Protein AF-E6TGM2-F1 (afdb_monomer_lite)

Sequence (283 aa):
MLLRRVGQQPRKVAVEPHPDGPEYFYGIDILQAAIDQTPDQRPTRRLRQEARELLPAEWAEQLEKAWSPEQPHIDIPPGLFWDETPQPTTQRLTEPVRSRTSGGCLLCTWSRGGKAYCRECLKEAEEGLFSDRGFDEPWKEAVLWSLRTLAEVEFGGPPAVNQLKKPPADGNNADLLMLCRILTCRRGWTEMGAERNAYAWTDWLADAGLLTDGFRASRGVTVMAKDGHICRSLLEREIDDFFHEHGIAHEPEPDYPYDSEHNVGGYRADWKLADGRVCCTIR

Organism: Mycolicibacterium gilvum (strain DSM 45189 / LMG 24558 / Spyr1) (NCBI:txid278137)

pLDDT: mean 74.56, std 21.94, range [31.69, 98.12]

Foldseek 3Di:
DPQVVVVDDDPDDDDDDDPDDDPDPPDDPVVVVVVVVPFPPQDQKAWDPVLCVLDDVLLSVVLNCLSCPDGPPPPPPPDPDDDDPDDDDPDDDDDDDDDDDDFAANTIPDTDGRDNHDPVLLVLQQAASDEAQQADDSLLVVQLVLQVCCCPPPFVAGADSNVSNDQDDDDPCSSVNSSSSNSHHQHYQHDDVRPGGGDHSVRSCVVSVRQVVFPPDVDFGWDAAPVGDTDRHNVLNVVVNVCVVVVWDKDAFAFDDDDPVPHPPTGTAGIATPVRDGHHDDD

Structure (mmCIF, N/CA/C/O backbone):
data_AF-E6TGM2-F1
#
_entry.id   AF-E6TGM2-F1
#
loop_
_atom_site.group_PDB
_atom_site.id
_atom_site.type_symbol
_atom_site.label_atom_id
_atom_site.label_alt_id
_atom_site.label_comp_id
_atom_site.label_asym_id
_atom_site.label_entity_id
_atom_site.label_seq_id
_atom_site.pdbx_PDB_ins_code
_atom_site.Cartn_x
_atom_site.Cartn_y
_atom_site.Cartn_z
_atom_site.occupancy
_atom_site.B_iso_or_equiv
_atom_site.auth_seq_id
_atom_site.auth_comp_id
_atom_site.auth_asym_id
_atom_site.auth_atom_id
_atom_site.pdbx_PDB_model_num
ATOM 1 N N . MET A 1 1 ? 19.207 33.166 19.081 1.00 45.53 1 MET A N 1
ATOM 2 C CA . MET A 1 1 ? 20.558 32.604 18.819 1.00 45.53 1 MET A CA 1
ATOM 3 C C . MET A 1 1 ? 21.259 33.142 17.557 1.00 45.53 1 MET A C 1
ATOM 5 O O . MET A 1 1 ? 22.456 32.919 17.436 1.00 45.53 1 MET A O 1
ATOM 9 N N . LEU A 1 2 ? 20.596 33.882 16.653 1.00 43.28 2 LEU A N 1
ATOM 10 C CA . LEU A 1 2 ? 21.202 34.363 15.394 1.00 43.28 2 LEU A CA 1
ATOM 11 C C . LEU A 1 2 ? 22.252 35.487 15.550 1.00 43.28 2 LEU A C 1
ATOM 13 O O . LEU A 1 2 ? 23.297 35.432 14.910 1.00 43.28 2 LEU A O 1
ATOM 17 N N . LEU A 1 3 ? 22.044 36.460 16.445 1.00 44.22 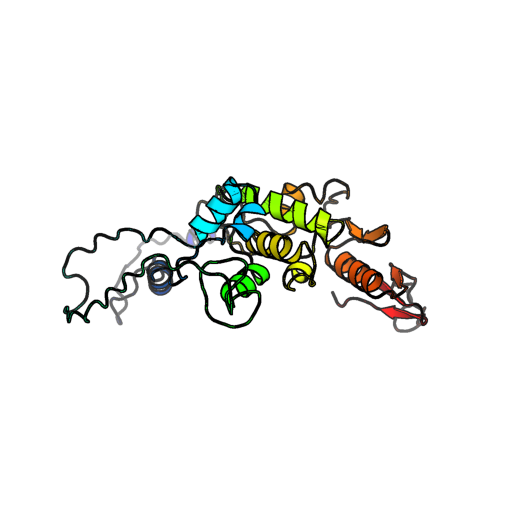3 LEU A N 1
ATOM 18 C CA . LEU A 1 3 ? 22.907 37.655 16.549 1.00 44.22 3 LEU A CA 1
ATOM 19 C C . LEU A 1 3 ? 24.327 37.385 17.091 1.00 44.22 3 LEU A C 1
ATOM 21 O O . LEU A 1 3 ? 25.252 38.137 16.798 1.00 44.22 3 LEU A O 1
ATOM 25 N N . ARG A 1 4 ? 24.540 36.280 17.824 1.00 46.69 4 ARG A N 1
ATOM 26 C CA . ARG A 1 4 ? 25.872 35.917 18.349 1.00 46.69 4 ARG A CA 1
ATOM 27 C C . ARG A 1 4 ? 26.825 35.364 17.282 1.00 46.69 4 ARG A C 1
ATOM 29 O O . ARG A 1 4 ? 28.030 35.407 17.499 1.00 46.69 4 ARG A O 1
ATOM 36 N N . ARG A 1 5 ? 26.325 34.875 16.138 1.00 46.50 5 ARG A N 1
ATOM 37 C CA . ARG A 1 5 ? 27.171 34.327 15.056 1.00 46.50 5 ARG A CA 1
ATOM 38 C C . ARG A 1 5 ? 27.883 35.400 14.220 1.00 46.50 5 ARG A C 1
ATOM 40 O O . ARG A 1 5 ? 28.807 35.064 13.496 1.00 46.50 5 ARG A O 1
ATOM 47 N N . VAL A 1 6 ? 27.504 36.673 14.356 1.00 45.53 6 VAL A N 1
ATOM 48 C CA . VAL A 1 6 ? 28.085 37.821 13.625 1.00 45.53 6 VAL A CA 1
ATOM 49 C C . VAL A 1 6 ? 28.866 38.786 14.533 1.00 45.53 6 VAL A C 1
ATOM 51 O O . VAL A 1 6 ? 29.092 39.938 14.182 1.00 45.53 6 VAL A O 1
ATOM 54 N N . GLY A 1 7 ? 29.296 38.333 15.717 1.00 42.19 7 GLY A N 1
ATOM 55 C CA . GLY A 1 7 ? 30.189 39.105 16.599 1.00 42.19 7 GLY A CA 1
ATOM 56 C C . GLY A 1 7 ? 29.555 40.332 17.270 1.00 42.19 7 GLY A C 1
ATOM 57 O O . GLY A 1 7 ? 30.251 41.104 17.922 1.00 42.19 7 GLY A O 1
ATOM 58 N N . GLN A 1 8 ? 28.239 40.509 17.151 1.00 44.44 8 GLN A N 1
ATOM 59 C CA . GLN A 1 8 ? 27.502 41.618 17.751 1.00 44.44 8 GLN A CA 1
ATOM 60 C C . GLN A 1 8 ? 26.924 41.187 19.108 1.00 44.44 8 GLN A C 1
ATOM 62 O O . GLN A 1 8 ? 26.164 40.220 19.198 1.00 44.44 8 GLN A O 1
ATOM 67 N N . GLN A 1 9 ? 27.270 41.910 20.179 1.00 44.81 9 GLN A N 1
ATOM 68 C CA . GLN A 1 9 ? 26.619 41.765 21.484 1.00 44.81 9 GLN A CA 1
ATOM 69 C C . GLN A 1 9 ? 25.664 42.944 21.726 1.00 44.81 9 GLN A C 1
ATOM 71 O O . GLN A 1 9 ? 26.136 44.069 21.915 1.00 44.81 9 GLN A O 1
ATOM 76 N N . PRO A 1 10 ? 24.335 42.730 21.738 1.00 52.16 10 PRO A N 1
ATOM 77 C CA . PRO A 1 10 ? 23.392 43.800 22.041 1.00 52.16 10 PRO A CA 1
ATOM 78 C C . PRO A 1 10 ? 23.553 44.232 23.504 1.00 52.16 10 PRO A C 1
ATOM 80 O O . PRO A 1 10 ? 23.403 43.427 24.419 1.00 52.16 10 PRO A O 1
ATOM 83 N N . ARG A 1 11 ? 23.882 45.512 23.727 1.00 52.69 11 ARG A N 1
ATOM 84 C CA . ARG A 1 11 ? 24.104 46.079 25.072 1.00 52.69 11 ARG A CA 1
ATOM 85 C C . ARG A 1 11 ? 22.812 46.442 25.815 1.00 52.69 11 ARG A C 1
ATOM 87 O O . ARG A 1 11 ? 22.840 46.542 27.035 1.00 52.69 11 ARG A O 1
ATOM 94 N N . LYS A 1 12 ? 21.699 46.632 25.103 1.00 44.72 12 LYS A N 1
ATOM 95 C CA . LYS A 1 12 ? 20.350 46.855 25.647 1.00 44.72 12 LYS A CA 1
ATOM 96 C C . LYS A 1 12 ? 19.323 46.342 24.641 1.00 44.72 12 LYS A C 1
ATOM 98 O O . LYS A 1 12 ? 19.444 46.629 23.455 1.00 44.72 12 LYS A O 1
ATOM 103 N N . VAL A 1 13 ? 18.327 45.606 25.124 1.00 51.16 13 VAL A N 1
ATOM 104 C CA . VAL A 1 13 ? 17.120 45.261 24.366 1.00 51.16 13 VAL A CA 1
ATOM 105 C C . VAL A 1 13 ? 16.011 46.136 24.933 1.00 51.16 13 VAL A C 1
ATOM 107 O O . VAL A 1 13 ? 15.630 45.962 26.088 1.00 51.16 13 VAL A O 1
ATOM 110 N N . ALA A 1 14 ? 15.562 47.123 24.163 1.00 40.25 14 ALA A N 1
ATOM 111 C CA . ALA A 1 14 ? 14.346 47.853 24.484 1.00 40.25 14 ALA A CA 1
ATOM 112 C C . ALA A 1 14 ? 13.178 47.042 23.922 1.00 40.25 14 ALA A C 1
ATOM 114 O O . ALA A 1 14 ? 13.093 46.837 22.713 1.00 40.25 14 ALA A O 1
ATOM 115 N N . VAL A 1 15 ? 12.333 46.521 24.809 1.00 47.75 15 VAL A N 1
ATOM 116 C CA . VAL A 1 15 ? 11.053 45.928 24.427 1.00 47.75 15 VAL A CA 1
ATOM 117 C C . VAL A 1 15 ? 10.032 47.046 24.557 1.00 47.75 15 VAL A C 1
ATOM 119 O O . VAL A 1 15 ? 9.519 47.290 25.645 1.00 47.75 15 VAL A O 1
ATOM 122 N N . GLU A 1 16 ? 9.807 47.777 23.472 1.00 42.25 16 GLU A N 1
ATOM 123 C CA . GLU A 1 16 ? 8.637 48.644 23.372 1.00 42.25 16 GLU A CA 1
ATOM 124 C C . GLU A 1 16 ? 7.535 47.890 22.618 1.00 42.25 16 GLU A C 1
ATOM 126 O O . GLU A 1 16 ? 7.833 47.202 21.635 1.00 42.25 16 GLU A O 1
ATOM 131 N N . PRO A 1 17 ? 6.275 47.961 23.079 1.00 45.16 17 PRO A N 1
ATOM 132 C CA . PRO A 1 17 ? 5.153 47.406 22.338 1.00 45.16 17 PRO A CA 1
ATOM 133 C C . PRO A 1 17 ? 4.999 48.138 20.998 1.00 45.16 17 PRO A C 1
ATOM 135 O O . PRO A 1 17 ? 5.114 49.361 20.923 1.00 45.16 17 PRO A O 1
ATOM 138 N N . HIS A 1 18 ? 4.752 47.370 19.935 1.00 40.56 18 HIS A N 1
ATOM 139 C CA . HIS A 1 18 ? 4.470 47.901 18.604 1.00 40.56 18 HIS A CA 1
ATOM 140 C C . HIS A 1 18 ? 3.221 48.807 18.666 1.00 40.56 18 HIS A C 1
ATOM 142 O O . HIS A 1 18 ? 2.245 48.423 19.312 1.00 40.56 18 HIS A O 1
ATOM 148 N N . PRO A 1 19 ? 3.224 49.992 18.028 1.00 48.78 19 PRO A N 1
ATOM 149 C CA . PRO A 1 19 ? 2.161 50.992 18.187 1.00 48.78 19 PRO A CA 1
ATOM 150 C C . PRO A 1 19 ? 0.785 50.562 17.650 1.00 48.78 19 PRO A C 1
ATOM 152 O O . PRO A 1 19 ? -0.213 51.168 18.027 1.00 48.78 19 PRO A O 1
ATOM 155 N N . ASP A 1 20 ? 0.716 49.488 16.860 1.00 44.41 20 ASP A N 1
ATOM 156 C CA . ASP A 1 20 ? -0.534 48.915 16.354 1.00 44.41 20 ASP A CA 1
ATOM 157 C C . ASP A 1 20 ? -0.715 47.451 16.810 1.00 44.41 20 ASP A C 1
ATOM 159 O O . ASP A 1 20 ? -0.088 46.548 16.253 1.00 44.41 20 ASP A O 1
ATOM 163 N N . GLY A 1 21 ? -1.602 47.228 17.793 1.00 39.47 21 GLY A N 1
ATOM 164 C CA . GLY A 1 21 ? -2.321 45.959 18.026 1.00 39.47 21 GLY A CA 1
ATOM 165 C C . GLY A 1 21 ? -1.792 45.012 19.132 1.00 39.47 21 GLY A C 1
ATOM 166 O O . GLY A 1 21 ? -0.645 44.578 19.061 1.00 39.47 21 GLY A O 1
ATOM 167 N N . PRO A 1 22 ? -2.623 44.601 20.121 1.00 40.22 22 PRO A N 1
ATOM 168 C CA . PRO A 1 22 ? -2.228 43.712 21.226 1.00 40.22 22 PRO A CA 1
ATOM 169 C C . PRO A 1 22 ? -2.258 42.196 20.916 1.00 40.22 22 PRO A C 1
ATOM 171 O O . PRO A 1 22 ? -2.178 41.396 21.843 1.00 40.22 22 PRO A O 1
ATOM 174 N N . GLU A 1 23 ? -2.348 41.759 19.655 1.00 42.81 23 GLU A N 1
ATOM 175 C CA . GLU A 1 23 ? -2.650 40.348 19.323 1.00 42.81 23 GLU A CA 1
ATOM 176 C C . GLU A 1 23 ? -1.528 39.559 18.630 1.00 42.81 23 GLU A C 1
ATOM 178 O O . GLU A 1 23 ? -1.785 38.669 17.827 1.00 42.81 23 GLU A O 1
ATOM 183 N N . TYR A 1 24 ? -0.264 39.810 18.971 1.00 36.91 24 TYR A N 1
ATOM 184 C CA . TYR A 1 24 ? 0.819 38.904 18.569 1.00 36.91 24 TYR A CA 1
ATOM 185 C C . TYR A 1 24 ? 1.418 38.199 19.785 1.00 36.91 24 TYR A C 1
ATOM 187 O O . TYR A 1 24 ? 2.485 38.554 20.288 1.00 36.91 24 TYR A O 1
ATOM 195 N N . PHE A 1 25 ? 0.724 37.155 20.246 1.00 35.47 25 PHE A N 1
ATOM 196 C CA . PHE A 1 25 ? 1.339 36.117 21.067 1.00 35.47 25 PHE A CA 1
ATOM 197 C C . PHE A 1 25 ? 2.283 35.296 20.182 1.00 35.47 25 PHE A C 1
ATOM 199 O O . PHE A 1 25 ? 1.871 34.434 19.411 1.00 35.47 25 PHE A O 1
ATOM 206 N N . TYR A 1 26 ? 3.581 35.575 20.282 1.00 36.41 26 TYR A N 1
ATOM 207 C CA . TYR A 1 26 ? 4.612 34.715 19.713 1.00 36.41 26 TYR A CA 1
ATOM 208 C C . TYR A 1 26 ? 4.568 33.344 20.403 1.00 36.41 26 TYR A C 1
ATOM 210 O O . TYR A 1 26 ? 4.869 33.252 21.592 1.00 36.41 26 TYR A O 1
ATOM 218 N N . GLY A 1 27 ? 4.249 32.283 19.658 1.00 41.88 27 GLY A N 1
ATOM 219 C CA . GLY A 1 27 ? 4.524 30.904 20.084 1.00 41.88 27 GLY A CA 1
ATOM 220 C C . GLY A 1 27 ? 3.395 29.888 19.938 1.00 41.88 27 GLY A C 1
ATOM 221 O O . GLY A 1 27 ? 3.657 28.707 20.128 1.00 41.88 27 GLY A O 1
ATOM 222 N N . ILE A 1 28 ? 2.181 30.298 19.574 1.00 39.44 28 ILE A N 1
ATOM 223 C CA . ILE A 1 28 ? 1.093 29.382 19.214 1.00 39.44 28 ILE A CA 1
ATOM 224 C C . ILE A 1 28 ? 0.419 29.986 17.987 1.00 39.44 28 ILE A C 1
ATOM 226 O O . ILE A 1 28 ? -0.125 31.084 18.066 1.00 39.44 28 ILE A O 1
ATOM 230 N N . ASP A 1 29 ? 0.504 29.309 16.842 1.00 45.78 29 ASP A N 1
ATOM 231 C CA . ASP A 1 29 ? -0.288 29.692 15.678 1.00 45.78 29 ASP A CA 1
ATOM 232 C C . ASP A 1 29 ? -1.755 29.454 16.042 1.00 45.78 29 ASP A C 1
ATOM 234 O O . ASP A 1 29 ? -2.188 28.314 16.192 1.00 45.78 29 ASP A O 1
ATOM 238 N N . ILE A 1 30 ? -2.498 30.532 16.287 1.00 43.88 30 ILE A N 1
ATOM 239 C CA . ILE A 1 30 ? -3.881 30.478 16.776 1.00 43.88 30 ILE A CA 1
ATOM 240 C C . ILE A 1 30 ? -4.768 29.749 15.757 1.00 43.88 30 ILE A C 1
ATOM 242 O O . ILE A 1 30 ? -5.738 29.109 16.148 1.00 43.88 30 ILE A O 1
ATOM 246 N N . LEU A 1 31 ? -4.402 29.766 14.467 1.00 42.72 31 LEU A N 1
ATOM 247 C CA . LEU A 1 31 ? -5.078 28.978 13.439 1.00 42.72 31 LEU A CA 1
ATOM 248 C C . LEU A 1 31 ? -4.764 27.490 13.581 1.00 42.72 31 LEU A C 1
ATOM 250 O O . LEU A 1 31 ? -5.684 26.687 13.495 1.00 42.72 31 LEU A O 1
ATOM 254 N N . GLN A 1 32 ? -3.514 27.116 13.857 1.00 44.16 32 GLN A N 1
ATOM 255 C CA . GLN A 1 32 ? -3.154 25.718 14.110 1.00 44.16 32 GLN A CA 1
ATOM 256 C C . GLN A 1 32 ? -3.789 25.209 15.407 1.00 44.16 32 GLN A C 1
ATOM 258 O O . GLN A 1 32 ? -4.384 24.143 15.412 1.00 44.16 32 GLN A O 1
ATOM 263 N N . ALA A 1 33 ? -3.761 26.005 16.477 1.00 40.34 33 ALA A N 1
ATOM 264 C CA . ALA A 1 33 ? -4.421 25.666 17.730 1.00 40.34 33 ALA A CA 1
ATOM 265 C C . ALA A 1 33 ? -5.938 25.547 17.541 1.00 40.34 33 ALA A C 1
ATOM 267 O O . ALA A 1 33 ? -6.536 24.642 18.100 1.00 40.34 33 ALA A O 1
ATOM 268 N N . ALA A 1 34 ? -6.560 26.411 16.732 1.00 40.44 34 ALA A N 1
ATOM 269 C CA . ALA A 1 34 ? -7.976 26.307 16.389 1.00 40.44 34 ALA A CA 1
ATOM 270 C C . ALA A 1 34 ? -8.281 25.085 15.503 1.00 40.44 34 ALA A C 1
ATOM 272 O O . ALA A 1 34 ? -9.327 24.469 15.683 1.00 40.44 34 ALA A O 1
ATOM 273 N N . ILE A 1 35 ? -7.381 24.702 14.589 1.00 46.69 35 ILE A N 1
ATOM 274 C CA . ILE A 1 35 ? -7.473 23.469 13.786 1.00 46.69 35 ILE A CA 1
ATOM 275 C C . ILE A 1 35 ? -7.366 22.234 14.690 1.00 46.69 35 ILE A C 1
ATOM 277 O O . ILE A 1 35 ? -8.208 21.345 14.605 1.00 46.69 35 ILE A O 1
ATOM 281 N N . ASP A 1 36 ? -6.401 22.215 15.608 1.00 44.41 36 ASP A N 1
ATOM 282 C CA . ASP A 1 36 ? -6.191 21.136 16.579 1.00 44.41 36 ASP A CA 1
ATOM 283 C C . ASP A 1 36 ? -7.318 21.082 17.635 1.00 44.41 36 ASP A C 1
ATOM 285 O O . ASP A 1 36 ? -7.616 20.025 18.186 1.00 44.41 36 ASP A O 1
ATOM 289 N N . GLN A 1 37 ? -7.971 22.221 17.904 1.00 43.94 37 GLN A N 1
ATOM 290 C CA . GLN A 1 37 ? -9.161 22.357 18.758 1.00 43.94 37 GLN A CA 1
ATOM 291 C C . GLN A 1 37 ? -10.476 22.152 17.997 1.00 43.94 37 GLN A C 1
ATOM 293 O O . GLN A 1 37 ? -11.541 22.146 18.620 1.00 43.94 37 GLN A O 1
ATOM 298 N N . THR A 1 38 ? -10.448 21.990 16.670 1.00 41.25 38 THR A N 1
ATOM 299 C CA . THR A 1 38 ? -11.662 21.636 15.938 1.00 41.25 38 THR A CA 1
ATOM 300 C C . THR A 1 38 ? -11.954 20.175 16.283 1.00 41.25 38 THR A C 1
ATOM 302 O O . THR A 1 38 ? -11.090 19.333 16.039 1.00 41.25 38 THR A O 1
ATOM 305 N N . PRO A 1 39 ? -13.126 19.836 16.860 1.00 47.19 39 PRO A N 1
ATOM 306 C CA . PRO A 1 39 ? -13.465 18.445 17.141 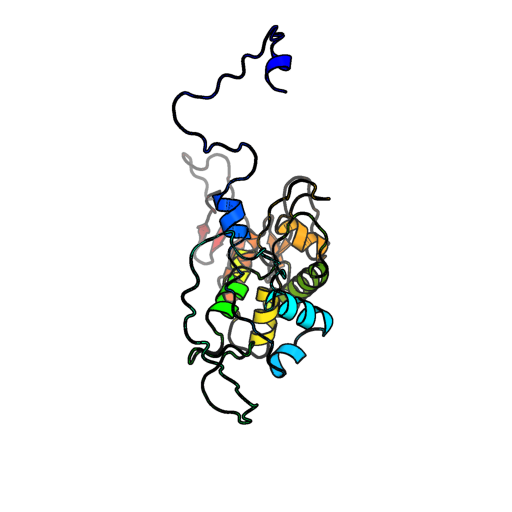1.00 47.19 39 PRO A CA 1
ATOM 307 C C . PRO A 1 39 ? -13.250 17.629 15.873 1.00 47.19 39 PRO A C 1
ATOM 309 O O . PRO A 1 39 ? -13.697 18.077 14.813 1.00 47.19 39 PRO A O 1
ATOM 312 N N . ASP A 1 40 ? -12.572 16.480 15.959 1.00 53.66 40 ASP A N 1
ATOM 313 C CA . ASP A 1 40 ? -12.404 15.616 14.792 1.00 53.66 40 ASP A CA 1
ATOM 314 C C . ASP A 1 40 ? -13.803 15.262 14.273 1.00 53.66 40 ASP A C 1
ATOM 316 O O . ASP A 1 40 ? -14.541 14.478 14.872 1.00 53.66 40 ASP A O 1
ATOM 320 N N . GLN A 1 41 ? -14.216 15.931 13.193 1.00 52.91 41 GLN A N 1
ATOM 321 C CA . GLN A 1 41 ? -15.555 15.795 12.628 1.00 52.91 41 GLN A CA 1
ATOM 322 C C . GLN A 1 41 ? -15.699 14.474 11.869 1.00 52.91 41 GLN A C 1
ATOM 324 O O . GLN A 1 41 ? -16.757 14.232 11.282 1.00 52.91 41 GLN A O 1
ATOM 329 N N . ARG A 1 42 ? -14.654 13.627 11.851 1.00 62.09 42 ARG A N 1
ATOM 330 C CA . ARG A 1 42 ? -14.724 12.266 11.324 1.00 62.09 42 ARG A CA 1
ATOM 331 C C . ARG A 1 42 ? -15.863 11.521 12.010 1.00 62.09 42 ARG A C 1
ATOM 333 O O . ARG A 1 42 ? -15.883 11.373 13.230 1.00 62.09 42 ARG A O 1
ATOM 340 N N . PRO A 1 43 ? -16.833 11.027 11.238 1.00 65.88 43 PRO A N 1
ATOM 341 C CA . PRO A 1 43 ? -17.936 10.297 11.827 1.00 65.88 43 PRO A CA 1
ATOM 342 C C . PRO A 1 43 ? -17.464 8.987 12.419 1.00 65.88 43 PRO A C 1
ATOM 344 O O . PRO A 1 43 ? -16.767 8.207 11.763 1.00 65.88 43 PRO A O 1
ATOM 347 N N . THR A 1 44 ? -17.925 8.748 13.642 1.00 80.31 44 THR A N 1
ATOM 348 C CA . THR A 1 44 ? -17.721 7.501 14.362 1.00 80.31 44 THR A CA 1
ATOM 349 C C . THR A 1 44 ? -18.184 6.336 13.498 1.00 80.31 44 THR A C 1
ATOM 351 O O . THR A 1 44 ? -19.345 6.252 13.081 1.00 80.31 44 THR A O 1
ATOM 354 N N . ARG A 1 45 ? -17.254 5.427 13.221 1.00 86.56 45 ARG A N 1
ATOM 355 C CA . ARG A 1 45 ? -17.463 4.240 12.395 1.00 86.56 45 ARG A CA 1
ATOM 356 C C . ARG A 1 45 ? -16.965 3.008 13.121 1.00 86.56 45 ARG A C 1
ATOM 358 O O . ARG A 1 45 ? -15.992 3.063 13.863 1.00 86.56 45 ARG A O 1
ATOM 365 N N . ARG A 1 46 ? -17.607 1.879 12.836 1.00 90.88 46 ARG A N 1
ATOM 366 C CA . ARG A 1 46 ? -17.117 0.546 13.201 1.00 90.88 46 ARG A CA 1
ATOM 367 C C . ARG A 1 46 ? -17.020 -0.325 11.967 1.00 90.88 46 ARG A C 1
ATOM 369 O O . ARG A 1 46 ? -17.742 -0.080 10.992 1.00 90.88 46 ARG A O 1
ATOM 376 N N . LEU A 1 47 ? -16.146 -1.321 12.009 1.00 92.62 47 LEU A N 1
ATOM 377 C CA . LEU A 1 47 ? -16.097 -2.342 10.976 1.00 92.62 47 LEU A CA 1
ATOM 378 C C . LEU A 1 47 ? -17.383 -3.169 11.025 1.00 92.62 47 LEU A C 1
ATOM 380 O O . LEU A 1 47 ? -17.968 -3.406 12.085 1.00 92.62 47 LEU A O 1
ATOM 384 N N . ARG A 1 48 ? -17.847 -3.607 9.857 1.00 92.06 48 ARG A N 1
ATOM 385 C CA . ARG A 1 48 ? -18.841 -4.678 9.789 1.00 92.06 48 ARG A CA 1
ATOM 386 C C . ARG A 1 48 ? -18.196 -5.987 10.212 1.00 92.06 48 ARG A C 1
ATOM 388 O O . ARG A 1 48 ? -16.991 -6.152 10.062 1.00 92.06 48 ARG A O 1
ATOM 395 N N . GLN A 1 49 ? -19.010 -6.918 10.698 1.00 91.94 49 GLN A N 1
ATOM 396 C CA . GLN A 1 49 ? -18.528 -8.218 11.156 1.00 91.94 49 GLN A CA 1
ATOM 397 C C . GLN A 1 49 ? -17.739 -8.938 10.055 1.00 91.94 49 GLN A C 1
ATOM 399 O O . GLN A 1 49 ? -16.622 -9.376 10.301 1.00 91.94 49 GLN A O 1
ATOM 404 N N . GLU A 1 50 ? -18.273 -8.960 8.831 1.00 92.06 50 GLU A N 1
ATOM 405 C CA . GLU A 1 50 ? -17.624 -9.603 7.687 1.00 92.06 50 GLU A CA 1
ATOM 406 C C . GLU A 1 50 ? -16.262 -8.966 7.353 1.00 92.06 50 GLU A C 1
ATOM 408 O O . GLU A 1 50 ? -15.301 -9.672 7.073 1.00 92.06 50 GLU A O 1
ATOM 413 N N . ALA A 1 51 ? -16.147 -7.637 7.442 1.00 93.31 51 ALA A N 1
ATOM 414 C CA . ALA A 1 51 ? -14.890 -6.922 7.210 1.00 93.31 51 ALA A CA 1
ATOM 415 C C . ALA A 1 51 ? -13.896 -7.090 8.371 1.00 93.31 51 ALA A C 1
ATOM 417 O O . ALA A 1 51 ? -12.688 -7.151 8.156 1.00 93.31 51 ALA A O 1
ATOM 418 N N . ARG A 1 52 ? -14.396 -7.181 9.608 1.00 95.44 52 ARG A N 1
ATOM 419 C CA . ARG A 1 52 ? -13.583 -7.397 10.809 1.00 95.44 52 ARG A CA 1
ATOM 420 C C . ARG A 1 52 ? -12.890 -8.758 10.781 1.00 95.44 52 ARG A C 1
ATOM 422 O O . ARG A 1 52 ? -11.743 -8.848 11.195 1.00 95.44 52 ARG A O 1
ATOM 429 N N . GLU A 1 53 ? -13.563 -9.786 10.271 1.00 95.69 53 GLU A N 1
ATOM 430 C CA . GLU A 1 53 ? -13.029 -11.152 10.151 1.00 95.69 53 GLU A CA 1
ATOM 431 C C . GLU A 1 53 ? -11.863 -11.272 9.155 1.00 95.69 53 GLU A C 1
ATOM 433 O O . GLU A 1 53 ? -11.109 -12.241 9.216 1.00 95.69 53 GLU A O 1
ATOM 438 N N . LEU A 1 54 ? -11.676 -10.283 8.272 1.00 95.69 54 LEU A N 1
ATOM 439 C CA . LEU A 1 54 ? -10.551 -10.228 7.331 1.00 95.69 54 LEU A CA 1
ATOM 440 C C . LEU A 1 54 ? -9.250 -9.731 7.976 1.00 95.69 54 LEU A C 1
ATOM 442 O O . LEU A 1 54 ? -8.185 -9.861 7.374 1.00 95.69 54 LEU A O 1
ATOM 446 N N . LEU A 1 55 ? -9.324 -9.136 9.169 1.00 95.44 55 LEU A N 1
ATOM 447 C CA . LEU A 1 55 ? -8.179 -8.565 9.867 1.00 95.44 55 LEU A CA 1
ATOM 448 C C . LEU A 1 55 ? -7.838 -9.379 11.120 1.00 95.44 55 LEU A C 1
ATOM 450 O O . LEU A 1 55 ? -8.738 -9.842 11.826 1.00 95.44 55 LEU A O 1
ATOM 454 N N . PRO A 1 56 ? -6.547 -9.471 11.484 1.00 96.38 56 PRO A N 1
ATOM 455 C CA . PRO A 1 56 ? -6.158 -9.745 12.860 1.00 96.38 56 PRO A CA 1
ATOM 456 C C . PRO A 1 56 ? -6.903 -8.814 13.827 1.00 96.38 56 PRO A C 1
ATOM 458 O O . PRO A 1 56 ? -7.052 -7.616 13.563 1.00 96.38 56 PRO A O 1
ATOM 461 N N . ALA A 1 57 ? -7.375 -9.365 14.950 1.00 93.88 57 ALA A N 1
ATOM 462 C CA . ALA A 1 57 ? -8.244 -8.649 15.888 1.00 93.88 57 ALA A CA 1
ATOM 463 C C . ALA A 1 57 ? -7.622 -7.331 16.384 1.00 93.88 57 ALA A C 1
ATOM 465 O O . ALA A 1 57 ? -8.300 -6.308 16.434 1.00 93.88 57 ALA A O 1
ATOM 466 N N . GLU A 1 58 ? -6.318 -7.348 16.653 1.00 94.69 58 GLU A N 1
ATOM 467 C CA . GLU A 1 58 ? -5.520 -6.183 17.042 1.00 94.69 58 GLU A CA 1
ATOM 468 C C . GLU A 1 58 ? -5.556 -5.051 16.001 1.00 94.69 58 GLU A C 1
ATOM 470 O O . GLU A 1 58 ? -5.734 -3.888 16.359 1.00 94.69 58 GLU A O 1
ATOM 475 N N . TRP A 1 59 ? -5.482 -5.358 14.702 1.00 95.00 59 TRP A N 1
ATOM 476 C CA . TRP A 1 59 ? -5.514 -4.340 13.642 1.00 95.00 59 TRP A CA 1
ATOM 477 C C . TRP A 1 59 ? -6.910 -3.775 13.435 1.00 95.00 59 TRP A C 1
ATOM 479 O O . TRP A 1 59 ? -7.055 -2.573 13.207 1.00 95.00 59 TRP A O 1
ATOM 489 N N . ALA A 1 60 ? -7.939 -4.613 13.575 1.00 94.06 60 ALA A N 1
ATOM 490 C CA . ALA A 1 60 ? -9.318 -4.144 13.583 1.00 94.06 60 ALA A CA 1
ATOM 491 C C . ALA A 1 60 ? -9.575 -3.164 14.740 1.00 94.06 60 ALA A C 1
ATOM 493 O O . ALA A 1 60 ? -10.234 -2.144 14.544 1.00 94.06 60 ALA A O 1
ATOM 494 N N . GLU A 1 61 ? -9.025 -3.435 15.926 1.00 92.31 61 GLU A N 1
ATOM 495 C CA . GLU A 1 61 ? -9.125 -2.541 17.085 1.00 92.31 61 GLU A CA 1
ATOM 496 C C . GLU A 1 61 ? -8.393 -1.213 16.866 1.00 92.31 61 GLU A C 1
ATOM 498 O O . GLU A 1 61 ? -8.968 -0.157 17.136 1.00 92.31 61 GLU A O 1
ATOM 503 N N . GLN A 1 62 ? -7.170 -1.231 16.321 1.00 91.88 62 GLN A N 1
ATOM 504 C CA . GLN A 1 62 ? -6.442 0.006 16.000 1.00 91.88 62 GLN A CA 1
ATOM 505 C C . GLN A 1 62 ? -7.187 0.859 14.965 1.00 91.88 62 GLN A C 1
ATOM 507 O O . GLN A 1 62 ? -7.288 2.078 15.116 1.00 91.88 62 GLN A O 1
ATOM 512 N N . LEU A 1 63 ? -7.749 0.222 13.935 1.00 93.31 63 LEU A N 1
ATOM 513 C CA . LEU A 1 63 ? -8.534 0.895 12.904 1.00 93.31 63 LEU A CA 1
ATOM 514 C C . LEU A 1 63 ? -9.793 1.542 13.496 1.00 93.31 63 LEU A C 1
ATOM 516 O O . LEU A 1 63 ? -10.056 2.720 13.259 1.00 93.31 63 LEU A O 1
ATOM 520 N N . GLU A 1 64 ? -10.560 0.808 14.303 1.00 91.94 64 GLU A N 1
ATOM 521 C CA . GLU A 1 64 ? -11.777 1.344 14.922 1.00 91.94 64 GLU A CA 1
ATOM 522 C C . GLU A 1 64 ? -11.489 2.450 15.939 1.00 91.94 64 GLU A C 1
ATOM 524 O O . GLU A 1 64 ? -12.259 3.411 16.016 1.00 91.94 64 GLU A O 1
ATOM 529 N N . LYS A 1 65 ? -10.370 2.358 16.668 1.00 89.75 65 LYS A N 1
ATOM 530 C CA . LYS A 1 65 ? -9.889 3.427 17.549 1.00 89.75 65 LYS A CA 1
ATOM 531 C C . LYS A 1 65 ? -9.576 4.697 16.756 1.00 89.75 65 LYS A C 1
ATOM 533 O O . LYS A 1 65 ? -9.966 5.782 17.171 1.00 89.75 65 LYS A O 1
ATOM 538 N N . ALA A 1 66 ? -8.943 4.569 15.590 1.00 88.56 66 ALA A N 1
ATOM 539 C CA . ALA A 1 66 ? -8.669 5.703 14.706 1.00 88.56 66 ALA A CA 1
ATOM 540 C C . ALA A 1 66 ? -9.934 6.289 14.044 1.00 88.56 66 ALA A C 1
ATOM 542 O O . ALA A 1 66 ? -9.973 7.476 13.730 1.00 88.56 66 ALA A O 1
ATOM 543 N N . TRP A 1 67 ? -10.983 5.486 13.846 1.00 88.12 67 TRP A N 1
ATOM 544 C CA . TRP A 1 67 ? -12.298 5.947 13.375 1.00 88.12 67 TRP A CA 1
ATOM 545 C C . TRP A 1 67 ? -13.197 6.530 14.465 1.00 88.12 67 TRP A C 1
ATOM 547 O O . TRP A 1 67 ? -14.197 7.178 14.155 1.00 88.12 67 TRP A O 1
ATOM 557 N N . SER A 1 68 ? -12.880 6.262 15.726 1.00 81.25 68 SER A N 1
ATOM 558 C CA . SER A 1 68 ? -13.634 6.717 16.889 1.00 81.25 68 SER A CA 1
ATOM 559 C C . SER A 1 68 ? -12.680 7.378 17.882 1.00 81.25 68 SER A C 1
ATOM 561 O O . SER A 1 68 ? -12.540 6.868 18.996 1.00 81.25 68 SER A O 1
ATOM 563 N N . PRO A 1 69 ? -11.991 8.471 17.493 1.00 64.75 69 PRO A N 1
ATOM 564 C CA . PRO A 1 69 ? -11.123 9.165 18.427 1.00 64.75 69 PRO A CA 1
ATOM 565 C C . PRO A 1 69 ? -11.972 9.601 19.621 1.00 64.75 69 PRO A C 1
ATOM 567 O O . PRO A 1 69 ? -13.019 10.236 19.455 1.00 64.75 69 PRO A O 1
ATOM 570 N N . GLU A 1 70 ? -11.559 9.205 20.824 1.00 56.75 70 GLU A N 1
ATOM 571 C CA . GLU A 1 70 ? -12.147 9.742 22.045 1.00 56.75 70 GLU A CA 1
ATOM 572 C C . GLU A 1 70 ? -12.004 11.261 21.973 1.00 56.75 70 GLU A C 1
ATOM 574 O O . GLU A 1 70 ? -10.897 11.782 21.820 1.00 56.75 70 GLU A O 1
ATOM 579 N N . GLN A 1 71 ? -13.129 11.978 22.016 1.00 51.09 71 GLN A N 1
ATOM 580 C CA . GLN A 1 71 ? -13.062 13.426 22.125 1.00 51.09 71 GLN A CA 1
ATOM 581 C C . GLN A 1 71 ? -12.342 13.734 23.439 1.00 51.09 71 GLN A C 1
ATOM 583 O O . GLN A 1 71 ? -12.740 13.183 24.472 1.00 51.09 71 GLN A O 1
ATOM 588 N N . PRO A 1 72 ? -11.294 14.575 23.436 1.00 44.12 72 PRO A N 1
ATOM 589 C CA . PRO A 1 72 ? -10.719 15.025 24.688 1.00 44.12 72 PRO A CA 1
ATOM 590 C C . PRO A 1 72 ? -11.851 15.633 25.518 1.00 44.12 72 PRO A C 1
ATOM 592 O O . PRO A 1 72 ? -12.592 16.491 25.037 1.00 44.12 72 PRO A O 1
ATOM 595 N N . HIS A 1 73 ? -12.020 15.148 26.748 1.00 39.25 73 HIS A N 1
ATOM 596 C CA . HIS A 1 73 ? -12.948 15.744 27.699 1.00 39.25 73 HIS A CA 1
ATOM 597 C C . HIS A 1 73 ? -12.341 17.086 28.113 1.00 39.25 73 HIS A C 1
ATOM 599 O O . HIS A 1 73 ? -11.544 17.172 29.045 1.00 39.25 73 HIS A O 1
ATOM 605 N N . ILE A 1 74 ? -12.621 18.128 27.337 1.00 41.75 74 ILE A N 1
ATOM 606 C CA . ILE A 1 74 ? -12.209 19.480 27.680 1.00 41.75 74 ILE A CA 1
ATOM 607 C C . ILE A 1 74 ? -13.227 19.971 28.709 1.00 41.75 74 ILE A C 1
ATOM 609 O O . ILE A 1 74 ? -14.349 20.327 28.351 1.00 41.75 74 ILE A O 1
ATOM 613 N N . ASP A 1 75 ? -12.842 19.985 29.986 1.00 36.94 75 ASP A N 1
ATOM 614 C CA . ASP A 1 75 ? -13.532 20.780 31.005 1.00 36.94 75 ASP A CA 1
ATOM 615 C C . ASP A 1 75 ? -13.309 22.259 30.664 1.00 36.94 75 ASP A C 1
ATOM 617 O O . ASP A 1 75 ? -12.381 22.902 31.153 1.00 36.94 75 ASP A O 1
ATOM 621 N N . ILE A 1 76 ? -14.128 22.797 29.758 1.00 41.91 76 ILE A N 1
ATOM 622 C CA . ILE A 1 76 ? -14.209 24.238 29.532 1.00 41.91 76 ILE A CA 1
ATOM 623 C C . ILE A 1 76 ? -14.925 24.809 30.761 1.00 41.91 76 ILE A C 1
ATOM 625 O O . ILE A 1 76 ? -16.095 24.479 30.978 1.00 41.91 76 ILE A O 1
ATOM 629 N N . PRO A 1 77 ? -14.272 25.650 31.585 1.00 33.94 77 PRO A N 1
ATOM 630 C CA . PRO A 1 77 ? -14.960 26.334 32.667 1.00 33.94 77 PRO A CA 1
ATOM 631 C C . PRO A 1 77 ? -16.129 27.130 32.072 1.00 33.94 77 PRO A C 1
ATOM 633 O O . PRO A 1 77 ? -15.923 27.832 31.074 1.00 33.94 77 PRO A O 1
ATOM 636 N N . PRO A 1 78 ? -17.341 27.056 32.646 1.00 33.19 78 PRO A N 1
ATOM 637 C CA . PRO A 1 78 ? -18.468 27.834 32.149 1.00 33.19 78 PRO A CA 1
ATOM 638 C C . PRO A 1 78 ? -18.094 29.323 32.076 1.00 33.19 78 PRO A C 1
ATOM 640 O O . PRO A 1 78 ? -17.666 29.897 33.078 1.00 33.19 78 PRO A O 1
ATOM 643 N N . GLY A 1 79 ? -18.241 29.942 30.896 1.00 41.59 79 GLY A N 1
ATOM 644 C CA . GLY A 1 79 ? -18.127 31.398 30.719 1.00 41.59 79 GLY A CA 1
ATOM 645 C C . GLY A 1 79 ? -16.987 31.936 29.842 1.00 41.59 79 GLY A C 1
ATOM 646 O O . GLY A 1 79 ? -16.820 33.152 29.801 1.00 41.59 79 GLY A O 1
ATOM 647 N N . LEU A 1 80 ? -16.209 31.102 29.137 1.00 43.25 80 LEU A N 1
ATOM 648 C CA . LEU A 1 80 ? -15.075 31.596 28.331 1.00 43.25 80 LEU A CA 1
ATOM 649 C C . LEU A 1 80 ? -15.409 31.995 26.879 1.00 43.25 80 LEU A C 1
ATOM 651 O O . LEU A 1 80 ? -14.655 32.776 26.309 1.00 43.25 80 LEU A O 1
ATOM 655 N N . PHE A 1 81 ? -16.539 31.569 26.299 1.00 37.38 81 PHE A N 1
ATOM 656 C CA . PHE A 1 81 ? -16.985 32.028 24.972 1.00 37.38 81 PHE A CA 1
ATOM 657 C C . PHE A 1 81 ? -18.524 32.001 24.835 1.00 37.38 81 PHE A C 1
ATOM 659 O O . PHE A 1 81 ? -19.093 30.929 24.703 1.00 37.38 81 PHE A O 1
ATOM 666 N N . TRP A 1 82 ? -19.133 33.199 24.847 1.00 33.72 82 TRP A N 1
ATOM 667 C CA . TRP A 1 82 ? -20.456 33.647 24.337 1.00 33.72 82 TRP A CA 1
ATOM 668 C C . TRP A 1 82 ? -21.757 32.881 24.691 1.00 33.72 82 TRP A C 1
ATOM 670 O O . TRP A 1 82 ? -21.808 31.662 24.756 1.00 33.72 82 TRP A O 1
ATOM 680 N N . ASP A 1 83 ? -22.831 33.663 24.889 1.00 32.59 83 ASP A N 1
ATOM 681 C CA . ASP A 1 83 ? -24.159 33.282 25.401 1.00 32.59 83 ASP A CA 1
ATOM 682 C C . ASP A 1 83 ? -24.765 31.988 24.827 1.00 32.59 83 ASP A C 1
ATOM 684 O O . ASP A 1 83 ? -24.987 31.831 23.622 1.00 32.59 83 ASP A O 1
ATOM 688 N N . GLU A 1 84 ? -25.146 31.099 25.746 1.00 38.03 84 GLU A N 1
ATOM 689 C CA . GLU A 1 84 ? -25.931 29.897 25.497 1.00 38.03 84 GLU A CA 1
ATOM 690 C C . GLU A 1 84 ? -27.337 30.259 24.994 1.00 38.03 84 GLU A C 1
ATOM 692 O O . GLU A 1 84 ? -28.233 30.611 25.762 1.00 38.03 84 GLU A O 1
ATOM 697 N N . THR A 1 85 ? -27.586 30.087 23.697 1.00 35.28 85 THR A N 1
ATOM 698 C CA . THR A 1 85 ? -28.933 29.708 23.247 1.00 35.28 85 THR A CA 1
ATOM 699 C C . THR A 1 85 ? -28.919 28.214 22.939 1.00 35.28 85 THR A C 1
ATOM 701 O O . THR A 1 85 ? -28.337 27.808 21.932 1.00 35.28 85 THR A O 1
ATOM 704 N N . PRO A 1 86 ? -29.517 27.361 23.791 1.00 36.78 86 PRO A N 1
ATOM 705 C CA . PRO A 1 86 ? -29.513 25.925 23.560 1.00 36.78 86 PRO A CA 1
ATOM 706 C C . PRO A 1 86 ? -30.335 25.599 22.309 1.00 36.78 86 PRO A C 1
ATOM 708 O O . PRO A 1 86 ? -31.553 25.786 22.272 1.00 36.78 86 PRO A O 1
ATOM 711 N N . GLN A 1 87 ? -29.669 25.094 21.268 1.00 34.00 87 GLN A N 1
ATOM 712 C CA . GLN A 1 87 ? -30.363 24.408 20.183 1.00 34.00 87 GLN A CA 1
ATOM 713 C C . GLN A 1 87 ? -30.943 23.089 20.717 1.00 34.00 87 GLN A C 1
ATOM 715 O O . GLN A 1 87 ? -30.283 22.400 21.499 1.00 34.00 87 GLN A O 1
ATOM 720 N N . PRO A 1 88 ? -32.170 22.715 20.322 1.00 32.72 88 PRO A N 1
ATOM 721 C CA . PRO A 1 88 ? -32.817 21.523 20.844 1.00 32.72 88 PRO A CA 1
ATOM 722 C C . PRO A 1 88 ? -32.042 20.263 20.445 1.00 32.72 88 PRO A C 1
ATOM 724 O O . PRO A 1 88 ? -31.843 19.963 19.267 1.00 32.72 88 PRO A O 1
ATOM 727 N N . THR A 1 89 ? -31.637 19.503 21.457 1.00 36.62 89 THR A N 1
ATOM 728 C CA . THR A 1 89 ? -31.022 18.182 21.362 1.00 36.62 89 THR A CA 1
ATOM 729 C C . THR A 1 89 ? -32.009 17.183 20.763 1.00 36.62 89 THR A C 1
ATOM 731 O O . THR A 1 89 ? -32.832 16.586 21.454 1.00 36.62 89 THR A O 1
ATOM 734 N N . THR A 1 90 ? -31.916 16.940 19.456 1.00 31.69 90 THR A N 1
ATOM 735 C CA . THR A 1 90 ? -32.516 15.744 18.852 1.00 31.69 90 THR A CA 1
ATOM 736 C C . THR A 1 90 ? -31.746 14.505 19.298 1.00 31.69 90 THR A C 1
ATOM 738 O O . THR A 1 90 ? -30.786 14.083 18.655 1.00 31.69 90 THR A O 1
ATOM 741 N N . GLN A 1 91 ? -32.192 13.896 20.397 1.00 38.97 91 GLN A N 1
ATOM 742 C CA . GLN A 1 91 ? -31.878 12.508 20.716 1.00 38.97 91 GLN A CA 1
ATOM 743 C C . GLN A 1 91 ? -32.421 11.612 19.595 1.00 38.97 91 GLN A C 1
ATOM 745 O O . GLN A 1 91 ? -33.631 11.489 19.410 1.00 38.97 91 GLN A O 1
ATOM 750 N N . ARG A 1 92 ? -31.531 10.958 18.846 1.00 32.81 92 ARG A N 1
ATOM 751 C CA . ARG A 1 92 ? -31.889 9.771 18.063 1.00 32.81 92 ARG A CA 1
ATOM 752 C C . ARG A 1 92 ? -31.287 8.547 18.725 1.00 32.81 92 ARG A C 1
ATOM 754 O O . ARG A 1 92 ? -30.178 8.128 18.417 1.00 32.81 92 ARG A O 1
ATOM 761 N N . LEU A 1 93 ? -32.074 7.976 19.628 1.00 38.88 93 LEU A N 1
ATOM 762 C CA . LEU A 1 93 ? -32.007 6.558 19.947 1.00 38.88 93 LEU A CA 1
ATOM 763 C C . LEU A 1 93 ? -32.279 5.780 18.654 1.00 38.88 93 LEU A C 1
ATOM 765 O O . LEU A 1 93 ? -33.291 6.025 17.999 1.00 38.88 93 LEU A O 1
ATOM 769 N N . THR A 1 94 ? -31.405 4.848 18.282 1.00 34.72 94 THR A N 1
ATOM 770 C CA . THR A 1 94 ? -31.786 3.788 17.342 1.00 34.72 94 THR A CA 1
ATOM 771 C C . THR A 1 94 ? -31.305 2.445 17.870 1.00 34.72 94 THR A C 1
ATOM 773 O O . THR A 1 94 ? -30.111 2.179 17.976 1.00 34.72 94 THR A O 1
ATOM 776 N N . GLU A 1 95 ? -32.290 1.639 18.260 1.00 32.09 95 GLU A N 1
ATOM 777 C CA . GLU A 1 95 ? -32.199 0.213 18.564 1.00 32.09 95 GLU A CA 1
ATOM 778 C C . GLU A 1 95 ? -31.776 -0.611 17.329 1.00 32.09 95 GLU A C 1
ATOM 780 O O . GLU A 1 95 ? -31.892 -0.136 16.192 1.00 32.09 95 GLU A O 1
ATOM 785 N N . PRO A 1 96 ? -31.291 -1.856 17.511 1.00 38.09 96 PRO A N 1
ATOM 786 C CA . PRO A 1 96 ? -30.679 -2.619 16.437 1.00 38.09 96 PRO A CA 1
ATOM 787 C C . PRO A 1 96 ? -31.750 -3.305 15.585 1.00 38.09 96 PRO A C 1
ATOM 789 O O . PRO A 1 96 ? -32.335 -4.317 15.974 1.00 38.09 96 PRO A O 1
ATOM 792 N N . VAL A 1 97 ? -31.976 -2.796 14.376 1.00 34.75 97 VAL A N 1
ATOM 793 C CA . VAL A 1 97 ? -32.807 -3.487 13.384 1.00 34.75 97 VAL A CA 1
ATOM 794 C C . VAL A 1 97 ? -31.940 -4.462 12.591 1.00 34.75 97 VAL A C 1
ATOM 796 O O . VAL A 1 97 ? -31.064 -4.080 11.817 1.00 34.75 97 VAL A O 1
ATOM 799 N N . ARG A 1 98 ? -32.218 -5.755 12.775 1.00 38.09 98 ARG A N 1
ATOM 800 C CA . ARG A 1 98 ? -31.776 -6.832 11.884 1.00 38.09 98 ARG A CA 1
ATOM 801 C C . ARG A 1 98 ? -32.501 -6.713 10.537 1.00 38.09 98 ARG A C 1
ATOM 803 O O . ARG A 1 98 ? -33.721 -6.803 10.513 1.00 38.09 98 ARG A O 1
ATOM 810 N N . SER A 1 99 ? -31.776 -6.609 9.424 1.00 35.00 99 SER A N 1
ATOM 811 C CA . SER A 1 99 ? -31.963 -7.461 8.230 1.00 35.00 99 SER A CA 1
ATOM 812 C C . SER A 1 99 ? -31.005 -7.065 7.100 1.00 35.00 99 SER A C 1
ATOM 814 O O . SER A 1 99 ? -30.697 -5.894 6.884 1.00 35.00 99 SER A O 1
ATOM 816 N N . ARG A 1 100 ? -30.510 -8.078 6.384 1.00 52.50 100 ARG A N 1
ATOM 817 C CA . ARG A 1 100 ? -29.755 -7.944 5.135 1.00 52.50 100 ARG A CA 1
ATOM 818 C C . ARG A 1 100 ? -30.730 -7.584 4.011 1.00 52.50 100 ARG A C 1
ATOM 820 O O . ARG A 1 100 ? -31.547 -8.436 3.699 1.00 52.50 100 ARG A O 1
ATOM 827 N N . THR A 1 101 ? -30.620 -6.382 3.429 1.00 42.91 101 THR A N 1
ATOM 828 C CA . THR A 1 101 ? -30.628 -6.086 1.971 1.00 42.91 101 THR A CA 1
ATOM 829 C C . THR A 1 101 ? -30.721 -4.573 1.702 1.00 42.91 101 THR A C 1
ATOM 831 O O . THR A 1 101 ? -31.591 -3.902 2.246 1.00 42.91 101 THR A O 1
ATOM 834 N N . SER A 1 102 ? -29.879 -4.093 0.773 1.00 45.62 102 SER A N 1
ATOM 835 C CA . SER A 1 102 ? -29.817 -2.769 0.106 1.00 45.62 102 SER A CA 1
ATOM 836 C C . SER A 1 102 ? -28.993 -1.628 0.754 1.00 45.62 102 SER A C 1
ATOM 838 O O . SER A 1 102 ? -29.395 -0.997 1.724 1.00 45.62 102 SER A O 1
ATOM 840 N N . GLY A 1 103 ? -27.845 -1.321 0.120 1.00 55.09 103 GLY A N 1
ATOM 841 C CA . GLY A 1 103 ? -27.295 0.040 -0.012 1.00 55.09 103 GLY A CA 1
ATOM 842 C C . GLY A 1 103 ? -26.404 0.596 1.104 1.00 55.09 103 GLY A C 1
ATOM 843 O O . GLY A 1 103 ? -26.665 1.703 1.565 1.00 55.09 103 GLY A O 1
ATOM 844 N N . GLY A 1 104 ? -25.364 -0.122 1.538 1.00 75.19 104 GLY A N 1
ATOM 845 C CA . GLY A 1 104 ? -24.383 0.415 2.490 1.00 75.19 104 GLY A CA 1
ATOM 846 C C . GLY A 1 104 ? -22.959 -0.056 2.209 1.00 75.19 104 GLY A C 1
ATOM 847 O O . GLY A 1 104 ? -22.764 -1.046 1.511 1.00 75.19 104 GLY A O 1
ATOM 848 N N . CYS A 1 105 ? -21.977 0.653 2.777 1.00 88.81 105 CYS A N 1
ATOM 849 C CA . CYS A 1 105 ? -20.560 0.289 2.690 1.00 88.81 105 CYS A CA 1
ATOM 850 C C . CYS A 1 105 ? -20.333 -1.145 3.183 1.00 88.81 105 CYS A C 1
ATOM 852 O O . CYS A 1 105 ? -20.838 -1.483 4.253 1.00 88.81 105 CYS A O 1
ATOM 854 N N . LEU A 1 106 ? -19.553 -1.945 2.457 1.00 91.06 106 LEU A N 1
ATOM 855 C CA . LEU A 1 106 ? -19.170 -3.307 2.843 1.00 91.06 106 LEU A CA 1
ATOM 856 C C . LEU A 1 106 ? -18.223 -3.332 4.051 1.00 91.06 106 LEU A C 1
ATOM 858 O O . LEU A 1 106 ? -18.253 -4.274 4.834 1.00 91.06 106 LEU A O 1
ATOM 862 N N . LEU A 1 107 ? -17.432 -2.273 4.247 1.00 92.56 107 LEU A N 1
ATOM 863 C CA . LEU A 1 107 ? -16.398 -2.241 5.286 1.00 92.56 107 LEU A CA 1
ATOM 864 C C . LEU A 1 107 ? -16.901 -1.686 6.612 1.00 92.56 107 LEU A C 1
ATOM 866 O O . LEU A 1 107 ? -16.625 -2.256 7.662 1.00 92.56 107 LEU A O 1
ATOM 870 N N . CYS A 1 108 ? -17.633 -0.571 6.583 1.00 91.19 108 CYS A N 1
ATOM 871 C CA . CYS A 1 108 ? -18.008 0.150 7.795 1.00 91.19 108 CYS A CA 1
ATOM 872 C C . CYS A 1 108 ? -19.521 0.296 7.981 1.00 91.19 108 CYS A C 1
ATOM 874 O O . CYS A 1 108 ? -20.327 0.157 7.055 1.00 91.19 108 CYS A O 1
ATOM 876 N N . THR A 1 109 ? -19.908 0.616 9.213 1.00 88.19 109 THR A N 1
ATOM 877 C CA . THR A 1 109 ? -21.302 0.856 9.607 1.00 88.19 109 THR A CA 1
ATOM 878 C C . THR A 1 109 ? -21.879 2.164 9.063 1.00 88.19 109 THR A C 1
ATOM 880 O O . THR A 1 109 ? -23.098 2.343 9.072 1.00 88.19 109 THR A O 1
ATOM 883 N N . TRP A 1 110 ? -21.049 3.073 8.544 1.00 78.50 110 TRP A N 1
ATOM 884 C CA . TRP A 1 110 ? -21.535 4.332 7.993 1.00 78.50 110 TRP A CA 1
ATOM 885 C C . TRP A 1 110 ? -22.136 4.121 6.602 1.00 78.50 110 TRP A C 1
ATOM 887 O O . TRP A 1 110 ? -21.447 3.929 5.599 1.00 78.50 110 TRP A O 1
ATOM 897 N N . SER A 1 111 ? -23.468 4.166 6.554 1.00 64.19 111 SER A N 1
ATOM 898 C CA . SER A 1 111 ? -24.236 4.027 5.322 1.00 64.19 111 SER A CA 1
ATOM 899 C C . SER A 1 111 ? -24.686 5.383 4.779 1.00 64.19 111 SER A C 1
ATOM 901 O O . SER A 1 111 ? -25.598 6.014 5.314 1.00 64.19 111 SER A O 1
ATOM 903 N N . ARG A 1 112 ? -24.053 5.829 3.689 1.00 58.09 112 ARG A N 1
ATOM 904 C CA . ARG A 1 112 ? -24.631 6.797 2.746 1.00 58.09 112 ARG A CA 1
ATOM 905 C C . ARG A 1 112 ? -24.255 6.390 1.319 1.00 58.09 112 ARG A C 1
ATOM 907 O O . ARG A 1 112 ? -23.191 6.764 0.836 1.00 58.09 112 ARG A O 1
ATOM 914 N N . GLY A 1 113 ? -25.128 5.641 0.643 1.00 55.00 113 GLY A N 1
ATOM 915 C CA . GLY A 1 113 ? -25.077 5.464 -0.816 1.00 55.00 113 GLY A CA 1
ATOM 916 C C . GLY A 1 113 ? -25.153 4.019 -1.316 1.00 55.00 113 GLY A C 1
ATOM 917 O O . GLY A 1 113 ? -25.025 3.070 -0.557 1.00 55.00 113 GLY A O 1
ATOM 918 N N . GLY A 1 114 ? -25.355 3.867 -2.630 1.00 63.91 114 GLY A N 1
ATOM 919 C CA . GLY A 1 114 ? -25.512 2.576 -3.318 1.00 63.91 114 GLY A CA 1
ATOM 920 C C . GLY A 1 114 ? -24.229 1.974 -3.909 1.00 63.91 114 GLY A C 1
ATOM 921 O O . GLY A 1 114 ? -24.328 1.155 -4.815 1.00 63.91 114 GLY A O 1
ATOM 922 N N . LYS A 1 115 ? -23.039 2.401 -3.461 1.00 75.06 115 LYS A N 1
ATOM 923 C CA . LYS A 1 115 ? -21.743 1.827 -3.882 1.00 75.06 115 LYS A CA 1
ATOM 924 C C . LYS A 1 115 ? -21.252 0.787 -2.868 1.00 75.06 115 LYS A C 1
ATOM 926 O O . LYS A 1 115 ? -21.637 0.856 -1.704 1.00 75.06 115 LYS A O 1
ATOM 931 N N . ALA A 1 116 ? -20.360 -0.110 -3.300 1.00 86.62 116 ALA A N 1
ATOM 932 C CA . ALA A 1 116 ? -19.721 -1.111 -2.436 1.00 86.62 116 ALA A CA 1
ATOM 933 C C . ALA A 1 116 ? -18.963 -0.475 -1.254 1.00 86.62 116 ALA A C 1
ATOM 935 O O . ALA A 1 116 ? -19.073 -0.937 -0.123 1.00 86.62 116 ALA A O 1
ATOM 936 N N . TYR A 1 117 ? -18.273 0.647 -1.485 1.00 89.94 117 TYR A N 1
ATOM 937 C CA . TYR A 1 117 ? -17.542 1.386 -0.452 1.00 89.94 117 TYR A CA 1
ATOM 938 C C . TYR A 1 117 ? -18.070 2.818 -0.316 1.00 89.94 117 TYR A C 1
ATOM 940 O O . TYR A 1 117 ? -18.382 3.477 -1.314 1.00 89.94 117 TYR A O 1
ATOM 948 N N . CYS A 1 118 ? -18.176 3.319 0.920 1.00 89.56 118 CYS A N 1
ATOM 949 C CA . CYS A 1 118 ? -18.524 4.721 1.152 1.00 89.56 118 CYS A CA 1
ATOM 950 C C . CYS A 1 118 ? -17.366 5.651 0.767 1.00 89.56 118 CYS A C 1
ATOM 952 O O . CYS A 1 118 ? -16.215 5.232 0.643 1.00 89.56 118 CYS A O 1
ATOM 954 N N . ARG A 1 119 ? -17.679 6.943 0.615 1.00 87.81 119 ARG A N 1
ATOM 955 C CA . ARG A 1 119 ? -16.699 7.971 0.242 1.00 87.81 119 ARG A CA 1
ATOM 956 C C . ARG A 1 119 ? -15.506 8.026 1.196 1.00 87.81 119 ARG A C 1
ATOM 958 O O . ARG A 1 119 ? -14.389 8.191 0.727 1.00 87.81 119 ARG A O 1
ATOM 965 N N . GLU A 1 120 ? -15.730 7.859 2.496 1.00 89.44 120 GLU A N 1
ATOM 966 C CA . GLU A 1 120 ? -14.640 7.943 3.468 1.00 89.44 120 GLU A CA 1
ATOM 967 C C . GLU A 1 120 ? -13.724 6.723 3.439 1.00 89.44 120 GLU A C 1
ATOM 969 O O . GLU A 1 120 ? -12.516 6.898 3.437 1.00 89.44 120 GLU A O 1
ATOM 974 N N . CYS A 1 121 ? -14.260 5.502 3.325 1.00 92.06 121 CYS A N 1
ATOM 975 C CA . CYS A 1 121 ? -13.411 4.319 3.159 1.00 92.06 121 CYS A CA 1
ATOM 976 C C . CYS A 1 121 ? -12.614 4.375 1.849 1.00 92.06 121 CYS A C 1
ATOM 978 O O . CYS A 1 121 ? -11.470 3.942 1.825 1.00 92.06 121 CYS A O 1
ATOM 980 N N . LEU A 1 122 ? -13.189 4.928 0.773 1.00 92.25 122 LEU A N 1
ATOM 981 C CA . LEU A 1 122 ? -12.457 5.163 -0.476 1.00 92.25 122 LEU A CA 1
ATOM 982 C C . LEU A 1 122 ? -11.335 6.187 -0.289 1.00 92.25 122 LEU A C 1
ATOM 984 O O . LEU A 1 122 ? -10.214 5.938 -0.712 1.00 92.25 122 LEU A O 1
ATOM 988 N N . LYS A 1 123 ? -11.623 7.308 0.378 1.00 91.12 123 LYS A N 1
ATOM 989 C CA . LYS A 1 123 ? -10.629 8.346 0.661 1.00 91.12 123 LYS A CA 1
ATOM 990 C C . LYS A 1 123 ? -9.498 7.819 1.547 1.00 91.12 123 LYS A C 1
ATOM 992 O O . LYS A 1 123 ? -8.334 8.033 1.247 1.00 91.12 123 LYS A O 1
ATOM 997 N N . GLU A 1 124 ? -9.817 7.081 2.603 1.00 93.50 124 GLU A N 1
ATOM 998 C CA . GLU A 1 124 ? -8.815 6.464 3.481 1.00 93.50 124 GLU A CA 1
ATOM 999 C C . GLU A 1 124 ? -8.024 5.366 2.758 1.00 93.50 124 GLU A C 1
ATOM 1001 O O . GLU A 1 124 ? -6.824 5.229 2.976 1.00 93.50 124 GLU A O 1
ATOM 1006 N N . ALA A 1 125 ? -8.650 4.621 1.845 1.00 95.00 125 ALA A N 1
ATOM 1007 C CA . ALA A 1 125 ? -7.940 3.676 0.988 1.00 95.00 125 ALA A CA 1
ATOM 1008 C C . ALA A 1 125 ? -7.050 4.369 -0.057 1.00 95.00 125 ALA A C 1
ATOM 1010 O O . ALA A 1 125 ? -6.076 3.777 -0.512 1.00 95.00 125 ALA A O 1
ATOM 1011 N N . GLU A 1 126 ? -7.327 5.614 -0.431 1.00 93.81 126 GLU A N 1
ATOM 1012 C CA . GLU A 1 126 ? -6.468 6.404 -1.318 1.00 93.81 126 GLU A CA 1
ATOM 1013 C C . GLU A 1 126 ? -5.310 7.074 -0.559 1.00 93.81 126 GLU A C 1
ATOM 1015 O O . GLU A 1 126 ? -4.194 7.175 -1.073 1.00 93.81 126 GLU A O 1
ATOM 1020 N N . GLU A 1 127 ? -5.559 7.519 0.671 1.00 91.62 127 GLU A N 1
ATOM 1021 C CA . GLU A 1 127 ? -4.653 8.388 1.427 1.00 91.62 127 GLU A CA 1
ATOM 1022 C C . GLU A 1 127 ? -3.872 7.673 2.537 1.00 91.62 127 GLU A C 1
ATOM 1024 O O . GLU A 1 127 ? -2.831 8.171 2.961 1.00 91.62 127 GLU A O 1
ATOM 1029 N N . GLY A 1 128 ? -4.351 6.518 3.000 1.00 94.31 128 GLY A N 1
ATOM 1030 C CA . GLY A 1 128 ? -3.925 5.899 4.253 1.00 94.31 128 GLY A CA 1
ATOM 1031 C C . GLY A 1 128 ? -4.597 6.556 5.463 1.00 94.31 128 GLY A C 1
ATOM 1032 O O . GLY A 1 128 ? -4.841 7.764 5.484 1.00 94.31 128 GLY A O 1
ATOM 1033 N N . LEU A 1 129 ? -4.920 5.750 6.472 1.00 93.31 129 LEU A N 1
ATOM 1034 C CA . LEU A 1 129 ? -5.581 6.196 7.699 1.00 93.31 129 LEU A CA 1
ATOM 1035 C C . LEU A 1 129 ? -4.595 6.836 8.676 1.00 93.31 129 LEU A C 1
ATOM 1037 O O . LEU A 1 129 ? -4.921 7.836 9.318 1.00 93.31 129 LEU A O 1
ATOM 1041 N N . PHE A 1 130 ? -3.400 6.254 8.793 1.00 92.62 130 PHE A N 1
ATOM 1042 C CA . PHE A 1 130 ? -2.402 6.673 9.770 1.00 92.62 130 PHE A CA 1
ATOM 1043 C C . PHE A 1 130 ? -1.447 7.723 9.206 1.00 92.62 130 PHE A C 1
ATOM 1045 O O . PHE A 1 130 ? -1.242 7.846 7.995 1.00 92.62 130 PHE A O 1
ATOM 1052 N N . SER A 1 131 ? -0.872 8.506 10.115 1.00 91.62 131 SER A N 1
ATOM 1053 C CA . SER A 1 131 ? 0.148 9.503 9.808 1.00 91.62 131 SER A CA 1
ATOM 1054 C C . SER A 1 131 ? 1.321 9.346 10.762 1.00 91.62 131 SER A C 1
ATOM 1056 O O . SER A 1 131 ? 1.128 9.298 11.975 1.00 91.62 131 SER A O 1
ATOM 1058 N N . ASP A 1 132 ? 2.528 9.264 10.213 1.00 92.19 132 ASP A N 1
ATOM 1059 C CA . ASP A 1 132 ? 3.751 9.096 10.988 1.00 92.19 132 ASP A CA 1
ATOM 1060 C C . ASP A 1 132 ? 4.230 10.431 11.541 1.00 92.19 132 ASP A C 1
ATOM 1062 O O . ASP A 1 132 ? 4.533 11.355 10.787 1.00 92.19 132 ASP A O 1
ATOM 1066 N N . ARG A 1 133 ? 4.310 10.510 12.866 1.00 90.50 133 ARG A N 1
ATOM 1067 C CA . ARG A 1 133 ? 4.678 11.728 13.594 1.00 90.50 133 ARG A CA 1
ATOM 1068 C C . ARG A 1 133 ? 6.129 11.709 14.079 1.00 90.50 133 ARG A C 1
ATOM 1070 O O . ARG A 1 133 ? 6.591 12.660 14.706 1.00 90.50 133 ARG A O 1
ATOM 1077 N N . GLY A 1 134 ? 6.851 10.624 13.776 1.00 86.94 134 GLY A N 1
ATOM 1078 C CA . GLY A 1 134 ? 8.196 10.365 14.285 1.00 86.94 134 GLY A CA 1
ATOM 1079 C C . GLY A 1 134 ? 8.222 9.604 15.616 1.00 86.94 134 GLY A C 1
ATOM 1080 O O . GLY A 1 134 ? 9.229 9.641 16.324 1.00 86.94 134 GLY A O 1
ATOM 1081 N N . PHE A 1 135 ? 7.130 8.904 15.938 1.00 89.94 135 PHE A N 1
ATOM 1082 C CA . PHE A 1 135 ? 6.994 8.020 17.098 1.00 89.94 135 PHE A CA 1
ATOM 1083 C C . PHE A 1 135 ? 6.525 6.634 16.649 1.00 89.94 135 PHE A C 1
ATOM 1085 O O . PHE A 1 135 ? 5.790 6.501 15.667 1.00 89.94 135 PHE A O 1
ATOM 1092 N N . ASP A 1 136 ? 6.938 5.600 17.375 1.00 88.69 136 ASP A N 1
ATOM 1093 C CA . ASP A 1 136 ? 6.461 4.239 17.142 1.00 88.69 136 ASP A CA 1
ATOM 1094 C C . ASP A 1 136 ? 5.125 4.026 17.860 1.00 88.69 136 ASP A C 1
ATOM 1096 O O . ASP A 1 136 ? 5.045 3.686 19.038 1.00 88.69 136 ASP A O 1
ATOM 1100 N N . GLU A 1 137 ? 4.056 4.286 17.116 1.00 89.69 137 GLU A N 1
ATOM 1101 C CA . GLU A 1 137 ? 2.682 4.187 17.591 1.00 89.69 137 GLU A CA 1
ATOM 1102 C C . GLU A 1 137 ? 2.170 2.734 17.603 1.00 89.69 137 GLU A C 1
ATOM 1104 O O . GLU A 1 137 ? 2.632 1.907 16.810 1.00 89.69 137 GLU A O 1
ATOM 1109 N N . PRO A 1 138 ? 1.138 2.405 18.407 1.00 90.94 138 PRO A N 1
ATOM 1110 C CA . PRO A 1 138 ? 0.579 1.049 18.482 1.00 90.94 138 PRO A CA 1
ATOM 1111 C C . PRO A 1 138 ? 0.057 0.488 17.150 1.00 90.94 138 PRO A C 1
ATOM 1113 O O . PRO A 1 138 ? -0.065 -0.723 16.988 1.00 90.94 138 PRO A O 1
ATOM 1116 N N . TRP A 1 139 ? -0.262 1.358 16.190 1.00 93.50 139 TRP A N 1
ATOM 1117 C CA . TRP A 1 139 ? -0.722 0.975 14.856 1.00 93.50 139 TRP A CA 1
ATOM 1118 C C . TRP A 1 139 ? 0.414 0.657 13.871 1.00 93.50 139 TRP A C 1
ATOM 1120 O O . TRP A 1 139 ? 0.131 0.213 12.758 1.00 93.50 139 TRP A O 1
ATOM 1130 N N . LYS A 1 140 ? 1.689 0.852 14.246 1.00 94.94 140 LYS A N 1
ATOM 1131 C CA . LYS A 1 140 ? 2.851 0.608 13.373 1.00 94.94 140 LYS A CA 1
ATOM 1132 C C . LYS A 1 140 ? 2.842 -0.805 12.787 1.00 94.94 140 LYS A C 1
ATOM 1134 O O . LYS A 1 140 ? 2.950 -0.972 11.577 1.00 94.94 140 LYS A O 1
ATOM 1139 N N . GLU A 1 141 ? 2.630 -1.815 13.622 1.00 95.75 141 GLU A N 1
ATOM 1140 C CA . GLU A 1 141 ? 2.595 -3.212 13.178 1.00 95.75 141 GLU A CA 1
ATOM 1141 C C . GLU A 1 141 ? 1.410 -3.510 12.240 1.00 95.75 141 GLU A C 1
ATOM 1143 O O . GLU A 1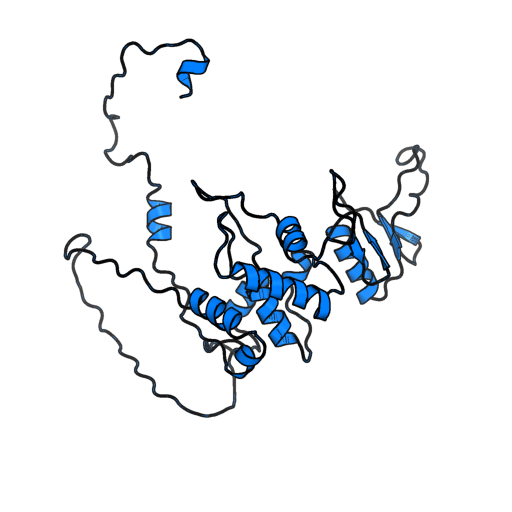 141 ? 1.554 -4.296 11.301 1.00 95.75 141 GLU A O 1
ATOM 1148 N N . ALA A 1 142 ? 0.278 -2.809 12.392 1.00 96.50 142 ALA A N 1
ATOM 1149 C CA . ALA A 1 142 ? -0.842 -2.896 11.451 1.00 96.50 142 ALA A CA 1
ATOM 1150 C C . ALA A 1 142 ? -0.440 -2.404 10.052 1.00 96.50 142 ALA A C 1
ATOM 1152 O O . ALA A 1 142 ? -0.804 -3.019 9.045 1.00 96.50 142 ALA A O 1
ATOM 1153 N N . VAL A 1 143 ? 0.350 -1.324 9.984 1.00 96.81 143 VAL A N 1
ATOM 1154 C CA . VAL A 1 143 ? 0.911 -0.811 8.726 1.00 96.81 143 VAL A CA 1
ATOM 1155 C C . VAL A 1 143 ? 1.829 -1.861 8.109 1.00 96.81 143 VAL A C 1
ATOM 1157 O O . VAL A 1 143 ? 1.636 -2.217 6.947 1.00 96.81 143 VAL A O 1
ATOM 1160 N N . LEU A 1 144 ? 2.784 -2.406 8.870 1.00 97.06 144 LEU A N 1
ATOM 1161 C CA . LEU A 1 144 ? 3.732 -3.403 8.356 1.00 97.06 144 LEU A CA 1
ATOM 1162 C C . LEU A 1 144 ? 3.019 -4.660 7.842 1.00 97.06 144 LEU A C 1
ATOM 1164 O O . LEU A 1 144 ? 3.303 -5.128 6.737 1.00 97.06 144 LEU A O 1
ATOM 1168 N N . TRP A 1 145 ? 2.048 -5.173 8.600 1.00 97.75 145 TRP A N 1
ATOM 1169 C CA . TRP A 1 145 ? 1.210 -6.298 8.189 1.00 97.75 145 TRP A CA 1
ATOM 1170 C C . TRP A 1 145 ? 0.433 -5.993 6.902 1.00 97.75 145 TRP A C 1
ATOM 1172 O O . TRP A 1 145 ? 0.401 -6.818 5.983 1.00 97.75 145 TRP A O 1
ATOM 1182 N N . SER A 1 146 ? -0.146 -4.793 6.794 1.00 97.88 146 SER A N 1
ATOM 1183 C CA . SER A 1 146 ? -0.905 -4.389 5.608 1.00 97.88 146 SER A CA 1
ATOM 1184 C C . SER A 1 146 ? -0.029 -4.322 4.354 1.00 97.88 146 SER A C 1
ATOM 1186 O O . SER A 1 146 ? -0.447 -4.783 3.294 1.00 97.88 146 SER A O 1
ATOM 1188 N N . LEU A 1 147 ? 1.209 -3.827 4.476 1.00 97.56 147 LEU A N 1
ATOM 1189 C CA . LEU A 1 147 ? 2.168 -3.746 3.372 1.00 97.56 147 LEU A CA 1
ATOM 1190 C C . LEU A 1 147 ? 2.604 -5.129 2.897 1.00 97.56 147 LEU A C 1
ATOM 1192 O O . LEU A 1 147 ? 2.636 -5.369 1.692 1.00 97.56 147 LEU A O 1
ATOM 1196 N N . ARG A 1 148 ? 2.895 -6.046 3.829 1.00 97.25 148 ARG A N 1
ATOM 1197 C CA . ARG A 1 148 ? 3.223 -7.443 3.501 1.00 97.25 148 ARG A CA 1
ATOM 1198 C C . ARG A 1 148 ? 2.061 -8.123 2.780 1.00 97.25 148 ARG A C 1
ATOM 1200 O O . ARG A 1 148 ? 2.268 -8.739 1.742 1.00 97.25 148 ARG A O 1
ATOM 1207 N N . THR A 1 149 ? 0.839 -7.919 3.271 1.00 97.75 149 THR A N 1
ATOM 1208 C CA . THR A 1 149 ? -0.374 -8.489 2.668 1.00 97.75 149 THR A CA 1
ATOM 1209 C C . THR A 1 149 ? -0.613 -7.945 1.257 1.00 97.75 149 THR A C 1
ATOM 1211 O O . THR A 1 149 ? -0.883 -8.713 0.341 1.00 97.75 149 THR A O 1
ATOM 1214 N N . LEU A 1 150 ? -0.464 -6.633 1.042 1.00 97.19 150 LEU A N 1
ATOM 1215 C CA . LEU A 1 150 ? -0.574 -6.024 -0.291 1.00 97.19 150 LEU A CA 1
ATOM 1216 C C . LEU A 1 150 ? 0.489 -6.575 -1.249 1.00 97.19 150 LEU A C 1
ATOM 1218 O O . LEU A 1 150 ? 0.183 -6.915 -2.393 1.00 97.19 150 LEU A O 1
ATOM 1222 N N . ALA A 1 151 ? 1.733 -6.679 -0.777 1.00 94.56 151 ALA A N 1
ATOM 1223 C CA . ALA A 1 151 ? 2.833 -7.221 -1.561 1.00 94.56 151 ALA A CA 1
ATOM 1224 C C . ALA A 1 151 ? 2.580 -8.677 -1.975 1.00 94.56 151 ALA A C 1
ATOM 1226 O O . ALA A 1 151 ? 2.812 -9.013 -3.129 1.00 94.56 151 ALA A O 1
ATOM 1227 N N . GLU A 1 152 ? 2.078 -9.517 -1.072 1.00 94.75 152 GLU A N 1
ATOM 1228 C CA . GLU A 1 152 ? 1.818 -10.935 -1.337 1.00 94.75 152 GLU A CA 1
ATOM 1229 C C . GLU A 1 152 ? 0.578 -11.160 -2.213 1.00 94.75 152 GLU A C 1
ATOM 1231 O O . GLU A 1 152 ? 0.618 -11.938 -3.164 1.00 94.75 152 GLU A O 1
ATOM 1236 N N . VAL A 1 153 ? -0.527 -10.475 -1.909 1.00 95.19 153 VAL A N 1
ATOM 1237 C CA . VAL A 1 153 ? -1.841 -10.783 -2.492 1.00 95.19 153 VAL A CA 1
ATOM 1238 C C . VAL A 1 153 ? -2.082 -10.065 -3.823 1.00 95.19 153 VAL A C 1
ATOM 1240 O O . VAL A 1 153 ? -2.797 -10.595 -4.672 1.00 95.19 153 VAL A O 1
ATOM 1243 N N . GLU A 1 154 ? -1.519 -8.870 -4.024 1.00 94.12 154 GLU A N 1
ATOM 1244 C CA . GLU A 1 154 ? -1.820 -8.030 -5.195 1.00 94.12 154 GLU A CA 1
ATOM 1245 C C . GLU A 1 154 ? -0.593 -7.709 -6.055 1.00 94.12 154 GLU A C 1
ATOM 1247 O O . GLU A 1 154 ? -0.649 -7.800 -7.286 1.00 94.12 154 GLU A O 1
ATOM 1252 N N . PHE A 1 155 ? 0.523 -7.320 -5.435 1.00 90.94 155 PHE A N 1
ATOM 1253 C CA . PHE A 1 155 ? 1.631 -6.701 -6.173 1.00 90.94 155 PHE A CA 1
ATOM 1254 C C . PHE A 1 155 ? 2.800 -7.632 -6.498 1.00 90.94 155 PHE A C 1
ATOM 1256 O O . PHE A 1 155 ? 3.621 -7.268 -7.334 1.00 90.94 155 PHE A O 1
ATOM 1263 N N . GLY A 1 156 ? 2.902 -8.805 -5.874 1.00 87.62 156 GLY A N 1
ATOM 1264 C CA . GLY A 1 156 ? 4.049 -9.707 -6.029 1.00 87.62 156 GLY A CA 1
ATOM 1265 C C . GLY A 1 156 ? 5.381 -9.129 -5.521 1.00 87.62 156 GLY A C 1
ATOM 1266 O O . GLY A 1 156 ? 6.437 -9.568 -5.960 1.00 87.62 156 GLY A O 1
ATOM 1267 N N . GLY A 1 157 ? 5.351 -8.123 -4.637 1.00 88.38 157 GLY A N 1
ATOM 1268 C CA . GLY A 1 157 ? 6.540 -7.422 -4.126 1.00 88.38 157 GLY A CA 1
ATOM 1269 C C . GLY A 1 157 ? 6.229 -6.030 -3.540 1.00 88.38 157 GLY A C 1
ATOM 1270 O O . GLY A 1 157 ? 5.068 -5.621 -3.568 1.00 88.38 157 GLY A O 1
ATOM 1271 N N . PRO A 1 158 ? 7.231 -5.244 -3.081 1.00 90.75 158 PRO A N 1
ATOM 1272 C CA . PRO A 1 158 ? 7.048 -3.903 -2.492 1.00 90.75 158 PRO A CA 1
ATOM 1273 C C . PRO A 1 158 ? 6.215 -2.923 -3.353 1.00 90.75 158 PRO A C 1
ATOM 1275 O O . PRO A 1 158 ? 6.705 -2.495 -4.398 1.00 90.75 158 PRO A O 1
ATOM 1278 N N . PRO A 1 159 ? 5.000 -2.518 -2.949 1.00 92.50 159 PRO A N 1
ATOM 1279 C CA . PRO A 1 159 ? 4.169 -1.632 -3.765 1.00 92.50 159 PRO A CA 1
ATOM 1280 C C . PRO A 1 159 ? 4.715 -0.200 -3.848 1.00 92.50 159 PRO A C 1
ATOM 1282 O O . PRO A 1 159 ? 5.212 0.357 -2.864 1.00 92.50 159 PRO A O 1
ATOM 1285 N N . ALA A 1 160 ? 4.551 0.444 -5.003 1.00 90.25 160 ALA A N 1
ATOM 1286 C CA . ALA A 1 160 ? 4.725 1.887 -5.146 1.00 90.25 160 ALA A CA 1
ATOM 1287 C C . ALA A 1 160 ? 3.525 2.646 -4.546 1.00 90.25 160 ALA A C 1
ATOM 1289 O O . ALA A 1 160 ? 2.383 2.190 -4.603 1.00 90.25 160 ALA A O 1
ATOM 1290 N N . VAL A 1 161 ? 3.753 3.854 -4.012 1.00 90.25 161 VAL A N 1
ATOM 1291 C CA . VAL A 1 161 ? 2.682 4.671 -3.394 1.00 90.25 161 VAL A CA 1
ATOM 1292 C C . VAL A 1 161 ? 1.519 4.920 -4.357 1.00 90.25 161 VAL A C 1
ATOM 1294 O O . VAL A 1 161 ? 0.359 4.910 -3.946 1.00 90.25 161 VAL A O 1
ATOM 1297 N N . ASN A 1 162 ? 1.812 5.160 -5.638 1.00 89.25 162 ASN A N 1
ATOM 1298 C CA . ASN A 1 162 ? 0.792 5.481 -6.634 1.00 89.25 162 ASN A CA 1
ATOM 1299 C C . ASN A 1 162 ? -0.082 4.276 -6.998 1.00 89.25 162 ASN A C 1
ATOM 1301 O O . ASN A 1 162 ? -1.281 4.462 -7.215 1.00 89.25 162 ASN A O 1
ATOM 1305 N N . GLN A 1 163 ? 0.464 3.056 -6.963 1.00 90.31 163 GLN A N 1
ATOM 1306 C CA . GLN A 1 163 ? -0.316 1.829 -7.147 1.00 90.31 163 GLN A CA 1
ATOM 1307 C C . GLN A 1 163 ? -1.419 1.708 -6.079 1.00 90.31 163 GLN A C 1
ATOM 1309 O O . GLN A 1 163 ? -2.543 1.311 -6.382 1.00 90.31 163 GLN A O 1
ATOM 1314 N N . LEU A 1 164 ? -1.147 2.154 -4.846 1.00 93.31 164 LEU A N 1
ATOM 1315 C CA . LEU A 1 164 ? -2.103 2.097 -3.734 1.00 93.31 164 LEU A CA 1
ATOM 1316 C C . LEU A 1 164 ? -3.213 3.155 -3.784 1.00 93.31 164 LEU A C 1
ATOM 1318 O O . LEU A 1 164 ? -4.179 3.049 -3.030 1.00 93.31 164 LEU A O 1
ATOM 1322 N N . LYS A 1 165 ? -3.096 4.192 -4.625 1.00 91.19 165 LYS A N 1
ATOM 1323 C CA . LYS A 1 165 ? -4.147 5.221 -4.767 1.00 91.19 165 LYS A CA 1
ATOM 1324 C C . LYS A 1 165 ? -5.377 4.692 -5.500 1.00 91.19 165 LYS A C 1
ATOM 1326 O O . LYS A 1 165 ? -6.470 5.227 -5.349 1.00 91.19 165 LYS A O 1
ATOM 1331 N N . LYS A 1 166 ? -5.196 3.652 -6.315 1.00 89.88 166 LYS A N 1
ATOM 1332 C CA . LYS A 1 166 ? -6.285 3.010 -7.047 1.00 89.88 166 LYS A CA 1
ATOM 1333 C C . LYS A 1 166 ? -6.973 1.986 -6.136 1.00 89.88 166 LYS A C 1
ATOM 1335 O O . LYS A 1 166 ? -6.268 1.252 -5.433 1.00 89.88 166 LYS A O 1
ATOM 1340 N N . PRO A 1 167 ? -8.317 1.911 -6.139 1.00 90.44 167 PRO A N 1
ATOM 1341 C CA . PRO A 1 167 ? -9.013 0.819 -5.469 1.00 90.44 167 PRO A CA 1
ATOM 1342 C C . PRO A 1 167 ? -8.612 -0.523 -6.107 1.00 90.44 167 PRO A C 1
ATOM 1344 O O . PRO A 1 167 ? -8.272 -0.542 -7.295 1.00 90.44 167 PRO A O 1
ATOM 1347 N N . PRO A 1 168 ? -8.637 -1.629 -5.344 1.00 92.25 168 PRO A N 1
ATOM 1348 C CA . PRO A 1 168 ? -8.356 -2.947 -5.892 1.00 92.25 168 PRO A CA 1
ATOM 1349 C C . PRO A 1 168 ? -9.396 -3.316 -6.953 1.00 92.25 168 PRO A C 1
ATOM 1351 O O . PRO A 1 168 ? -10.535 -2.842 -6.922 1.00 92.25 168 PRO A O 1
ATOM 1354 N N . ALA A 1 169 ? -8.997 -4.179 -7.884 1.00 87.75 169 ALA A N 1
ATOM 1355 C CA . ALA A 1 169 ? -9.931 -4.783 -8.822 1.00 87.75 169 ALA A CA 1
ATOM 1356 C C . ALA A 1 169 ? -10.971 -5.644 -8.084 1.00 87.75 169 ALA A C 1
ATOM 1358 O O . ALA A 1 169 ? -10.701 -6.183 -7.006 1.00 87.7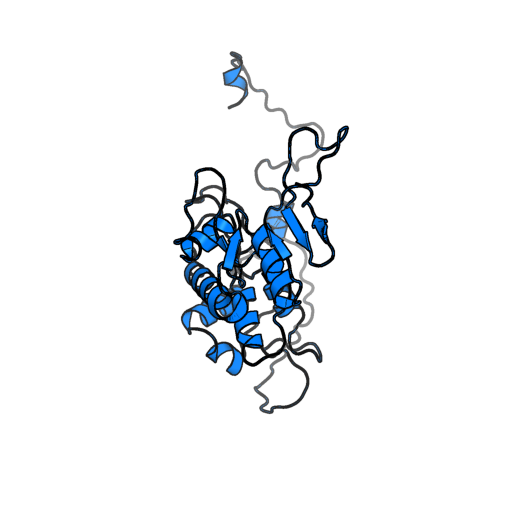5 169 ALA A O 1
ATOM 1359 N N . ASP A 1 170 ? -12.150 -5.798 -8.688 1.00 86.31 170 ASP A N 1
ATOM 1360 C CA . ASP A 1 170 ? -13.189 -6.676 -8.155 1.00 86.31 170 ASP A CA 1
ATOM 1361 C C . ASP A 1 170 ? -12.665 -8.117 -8.044 1.00 86.31 170 ASP A C 1
ATOM 1363 O O . ASP A 1 170 ? -12.057 -8.658 -8.970 1.00 86.31 170 ASP A O 1
ATOM 1367 N N . GLY A 1 171 ? -12.912 -8.757 -6.903 1.00 87.56 171 GLY A N 1
ATOM 1368 C CA . GLY A 1 171 ? -12.457 -10.117 -6.646 1.00 87.56 171 GLY A CA 1
ATOM 1369 C C . GLY A 1 171 ? -12.625 -10.523 -5.187 1.00 87.56 171 GLY A C 1
ATOM 1370 O O . GLY A 1 171 ? -13.030 -9.726 -4.343 1.00 87.56 171 GLY A O 1
ATOM 1371 N N . ASN A 1 172 ? -12.276 -11.774 -4.881 1.00 89.62 172 ASN A N 1
ATOM 1372 C CA . ASN A 1 172 ? -12.476 -12.360 -3.549 1.00 89.62 172 ASN A CA 1
ATOM 1373 C C . ASN A 1 172 ? -11.722 -11.619 -2.433 1.00 89.62 172 ASN A C 1
ATOM 1375 O O . ASN A 1 172 ? -12.150 -11.652 -1.286 1.00 89.62 172 ASN A O 1
ATOM 1379 N N . ASN A 1 173 ? -10.622 -10.941 -2.775 1.00 94.38 173 ASN A N 1
ATOM 1380 C CA . ASN A 1 173 ? -9.784 -10.213 -1.824 1.00 94.38 173 ASN A CA 1
ATOM 1381 C C . ASN A 1 173 ? -10.029 -8.695 -1.838 1.00 94.38 173 ASN A C 1
ATOM 1383 O O . ASN A 1 173 ? -9.310 -7.980 -1.149 1.00 94.38 173 ASN A O 1
ATOM 1387 N N . ALA A 1 174 ? -11.008 -8.180 -2.595 1.00 94.06 174 ALA A N 1
ATOM 1388 C CA . ALA A 1 174 ? -11.205 -6.734 -2.752 1.00 94.06 174 ALA A CA 1
ATOM 1389 C C . ALA A 1 174 ? -11.397 -6.015 -1.403 1.00 94.06 174 ALA A C 1
ATOM 1391 O O . ALA A 1 174 ? -10.763 -4.992 -1.148 1.00 94.06 174 ALA A O 1
ATOM 1392 N N . ASP A 1 175 ? -12.189 -6.594 -0.496 1.00 95.56 175 ASP A N 1
ATOM 1393 C CA . ASP A 1 175 ? -12.437 -6.021 0.831 1.00 95.56 175 ASP A CA 1
ATOM 1394 C C . ASP A 1 175 ? -11.181 -6.031 1.716 1.00 95.56 175 ASP A C 1
ATOM 1396 O O . ASP A 1 175 ? -10.877 -5.029 2.365 1.00 95.56 175 ASP A O 1
ATOM 1400 N N . LEU A 1 176 ? -10.406 -7.121 1.688 1.00 97.25 176 LEU A N 1
ATOM 1401 C CA . LEU A 1 176 ? -9.128 -7.222 2.399 1.00 97.25 176 LEU A CA 1
ATOM 1402 C C . LEU A 1 176 ? -8.135 -6.181 1.870 1.00 97.25 176 LEU A C 1
ATOM 1404 O O . LEU A 1 176 ? -7.560 -5.421 2.642 1.00 97.25 176 LEU A O 1
ATOM 1408 N N . LEU A 1 177 ? -7.976 -6.099 0.549 1.00 97.75 177 LEU A N 1
ATOM 1409 C CA . LEU A 1 177 ? -7.058 -5.170 -0.111 1.00 97.75 177 LEU A CA 1
ATOM 1410 C C . LEU A 1 177 ? -7.453 -3.703 0.110 1.00 97.75 177 LEU A C 1
ATOM 1412 O O . LEU A 1 177 ? -6.578 -2.835 0.205 1.00 97.75 177 LEU A O 1
ATOM 1416 N N . MET A 1 178 ? -8.751 -3.417 0.237 1.00 97.38 178 MET A N 1
ATOM 1417 C CA . MET A 1 178 ? -9.246 -2.112 0.671 1.00 97.38 178 MET A CA 1
ATOM 1418 C C . MET A 1 178 ? -8.861 -1.808 2.119 1.00 97.38 178 MET A C 1
ATOM 1420 O O . MET A 1 178 ? -8.357 -0.721 2.395 1.00 97.38 178 MET A O 1
ATOM 1424 N N . LEU A 1 179 ? -9.058 -2.752 3.043 1.00 97.81 179 LEU A N 1
ATOM 1425 C CA . LEU A 1 179 ? -8.671 -2.575 4.445 1.00 97.81 179 LEU A CA 1
ATOM 1426 C C . LEU A 1 179 ? -7.157 -2.406 4.596 1.00 97.81 179 LEU A C 1
ATOM 1428 O O . LEU A 1 179 ? -6.722 -1.523 5.330 1.00 97.81 179 LEU A O 1
ATOM 1432 N N . CYS A 1 180 ? -6.348 -3.170 3.860 1.00 98.12 180 CYS A N 1
ATOM 1433 C CA . CYS A 1 180 ? -4.898 -3.011 3.877 1.00 98.12 180 CYS A CA 1
ATOM 1434 C C . CYS A 1 180 ? -4.479 -1.622 3.379 1.00 98.12 180 CYS A C 1
ATOM 1436 O O . CYS A 1 180 ? -3.657 -0.975 4.018 1.00 98.12 180 CYS A O 1
ATOM 1438 N N . ARG A 1 181 ? -5.086 -1.109 2.299 1.00 97.94 181 ARG A N 1
ATOM 1439 C CA . ARG A 1 181 ? -4.861 0.273 1.840 1.00 97.94 181 ARG A CA 1
ATOM 1440 C C . ARG A 1 181 ? -5.226 1.307 2.906 1.00 97.94 181 ARG A C 1
ATOM 1442 O O . ARG A 1 181 ? -4.459 2.249 3.109 1.00 97.94 181 ARG A O 1
ATOM 1449 N N . ILE A 1 182 ? -6.356 1.128 3.594 1.00 96.69 182 ILE A N 1
ATOM 1450 C CA . ILE A 1 182 ? -6.770 1.989 4.714 1.00 96.69 182 ILE A CA 1
ATOM 1451 C C . ILE A 1 182 ? -5.715 1.950 5.826 1.00 96.69 182 ILE A C 1
ATOM 1453 O O . ILE A 1 182 ? -5.291 3.000 6.285 1.00 96.69 182 ILE A O 1
ATOM 1457 N N . LEU A 1 183 ? -5.229 0.770 6.213 1.00 97.12 183 LEU A N 1
ATOM 1458 C CA . LEU A 1 183 ? -4.232 0.600 7.276 1.00 97.12 183 LEU A CA 1
ATOM 1459 C C . LEU A 1 183 ? -2.837 1.145 6.934 1.00 97.12 183 LEU A C 1
ATOM 1461 O O . LEU A 1 183 ? -2.005 1.233 7.829 1.00 97.12 183 LEU A O 1
ATOM 1465 N N . THR A 1 184 ? -2.545 1.515 5.684 1.00 95.62 184 THR A N 1
ATOM 1466 C CA . THR A 1 184 ? -1.221 2.057 5.335 1.00 95.62 184 THR A CA 1
ATOM 1467 C C . THR A 1 184 ? -0.969 3.449 5.921 1.00 95.62 184 THR A C 1
ATOM 1469 O O . THR A 1 184 ? -1.875 4.274 6.053 1.00 95.62 184 THR A O 1
ATOM 1472 N N . CYS A 1 185 ? 0.303 3.741 6.200 1.00 93.31 185 CYS A N 1
ATOM 1473 C CA . CYS A 1 185 ? 0.778 5.066 6.584 1.00 93.31 185 CYS A CA 1
ATOM 1474 C C . CYS A 1 185 ? 1.501 5.726 5.401 1.00 93.31 185 CYS A C 1
ATOM 1476 O O . CYS A 1 185 ? 2.660 5.427 5.119 1.00 93.31 185 CYS A O 1
ATOM 1478 N N . ARG A 1 186 ? 0.808 6.612 4.675 1.00 89.94 186 ARG A N 1
ATOM 1479 C CA . ARG A 1 186 ? 1.361 7.316 3.494 1.00 89.94 186 ARG A CA 1
ATOM 1480 C C . ARG A 1 186 ? 1.694 8.783 3.753 1.00 89.94 186 ARG A C 1
ATOM 1482 O O . ARG A 1 186 ? 2.283 9.443 2.900 1.00 89.94 186 ARG A O 1
ATOM 1489 N N . ARG A 1 187 ? 1.303 9.297 4.917 1.00 87.50 187 ARG A N 1
ATOM 1490 C CA . ARG A 1 187 ? 1.525 10.676 5.351 1.00 87.50 187 ARG A CA 1
ATOM 1491 C C . ARG A 1 187 ? 2.446 10.680 6.556 1.00 87.50 187 ARG A C 1
ATOM 1493 O O . ARG A 1 187 ? 2.401 9.759 7.365 1.00 87.50 187 ARG A O 1
ATOM 1500 N N . GLY A 1 188 ? 3.237 11.731 6.695 1.00 85.31 188 GLY A N 1
ATOM 1501 C CA . GLY A 1 188 ? 4.029 11.923 7.895 1.00 85.31 188 GLY A CA 1
ATOM 1502 C C . GLY A 1 188 ? 4.660 13.301 7.964 1.00 85.31 188 GLY A C 1
ATOM 1503 O O . GLY A 1 188 ? 4.895 13.948 6.943 1.00 85.31 188 GLY A O 1
ATOM 1504 N N . TRP A 1 189 ? 4.907 13.742 9.186 1.00 86.50 189 TRP A N 1
ATOM 1505 C CA . TRP A 1 189 ? 5.654 14.944 9.524 1.00 86.50 189 TRP A CA 1
ATOM 1506 C C . TRP A 1 189 ? 6.406 14.671 10.822 1.00 86.50 189 TRP A C 1
ATOM 1508 O O . TRP A 1 189 ? 5.945 13.911 11.661 1.00 86.50 189 TRP A O 1
ATOM 1518 N N . THR A 1 190 ? 7.575 15.269 11.006 1.00 87.38 190 THR A N 1
ATOM 1519 C CA . THR A 1 190 ? 8.325 15.085 12.253 1.00 87.38 190 THR A CA 1
ATOM 1520 C C . THR A 1 190 ? 7.859 16.125 13.267 1.00 87.38 190 THR A C 1
ATOM 1522 O O . THR A 1 190 ? 8.092 17.320 13.069 1.00 87.38 190 THR A O 1
ATOM 1525 N N . GLU A 1 191 ? 7.197 15.692 14.341 1.00 83.94 191 GLU A N 1
ATOM 1526 C CA . GLU A 1 191 ? 6.823 16.584 15.443 1.00 83.94 191 GLU A CA 1
ATOM 1527 C C . GLU A 1 191 ? 8.055 17.047 16.241 1.00 83.94 191 GLU A C 1
ATOM 1529 O O . GLU A 1 191 ? 9.105 16.398 16.277 1.00 83.94 191 GLU A O 1
ATOM 1534 N N . MET A 1 192 ? 7.948 18.203 16.903 1.00 82.75 192 MET A N 1
ATOM 1535 C CA . MET A 1 192 ? 9.017 18.683 17.778 1.00 82.75 192 MET A CA 1
ATOM 1536 C C . MET A 1 192 ? 9.157 17.745 18.982 1.00 82.75 192 MET A C 1
ATOM 1538 O O . MET A 1 192 ? 8.207 17.552 19.731 1.00 82.75 192 MET A O 1
ATOM 1542 N N . GLY A 1 193 ? 10.358 17.199 19.190 1.00 86.88 193 GLY A N 1
ATOM 1543 C CA . GLY A 1 193 ? 10.605 16.212 20.247 1.00 86.88 193 GLY A CA 1
ATOM 1544 C C . GLY A 1 193 ? 10.343 14.764 19.827 1.00 86.88 193 GLY A C 1
ATOM 1545 O O . GLY A 1 193 ? 10.425 13.885 20.679 1.00 86.88 193 GLY A O 1
ATOM 1546 N N . ALA A 1 194 ? 10.072 14.515 18.541 1.00 84.75 194 ALA A N 1
ATOM 1547 C CA . ALA A 1 194 ? 10.001 13.171 17.986 1.00 84.75 194 ALA A CA 1
ATOM 1548 C C . ALA A 1 194 ? 11.291 12.371 18.216 1.00 84.75 194 ALA A C 1
ATOM 1550 O O . ALA A 1 194 ? 12.403 12.907 18.169 1.00 84.75 194 ALA A O 1
ATOM 1551 N N . GLU A 1 195 ? 11.132 11.067 18.430 1.00 89.38 195 GLU A N 1
ATOM 1552 C CA . GLU A 1 195 ? 12.240 10.133 18.656 1.00 89.38 195 GLU A CA 1
ATOM 1553 C C . GLU A 1 195 ? 13.002 9.829 17.362 1.00 89.38 195 GLU A C 1
ATOM 1555 O O . GLU A 1 195 ? 14.199 9.532 17.380 1.00 89.38 195 GLU A O 1
ATOM 1560 N N . ARG A 1 196 ? 12.310 9.930 16.224 1.00 90.94 196 ARG A N 1
ATOM 1561 C CA . ARG A 1 196 ? 12.868 9.731 14.888 1.00 90.94 196 ARG A CA 1
ATOM 1562 C C . ARG A 1 196 ? 12.233 10.677 13.878 1.00 90.94 196 ARG A C 1
ATOM 1564 O O . ARG A 1 196 ? 11.177 11.255 14.106 1.00 90.94 196 ARG A O 1
ATOM 1571 N N . ASN A 1 197 ? 12.868 10.797 12.716 1.00 84.69 197 ASN A N 1
ATOM 1572 C CA . ASN A 1 197 ? 12.206 11.411 11.572 1.00 84.69 197 ASN A CA 1
ATOM 1573 C C . ASN A 1 197 ? 11.018 10.550 11.126 1.00 84.69 197 ASN A C 1
ATOM 1575 O O . ASN A 1 197 ? 11.080 9.316 11.207 1.00 84.69 197 ASN A O 1
ATOM 1579 N N . ALA A 1 198 ? 9.978 11.206 10.609 1.00 87.38 198 ALA A N 1
ATOM 1580 C CA . ALA A 1 198 ? 8.921 10.512 9.892 1.00 87.38 198 ALA A CA 1
ATOM 1581 C C . ALA A 1 198 ? 9.524 9.702 8.732 1.00 87.38 198 ALA A C 1
ATOM 1583 O O . ALA A 1 198 ? 10.397 10.180 8.001 1.00 87.38 198 ALA A O 1
ATOM 1584 N N . TYR A 1 199 ? 9.075 8.462 8.597 1.00 88.19 199 TYR A N 1
ATOM 1585 C CA . TYR A 1 199 ? 9.535 7.520 7.596 1.00 88.19 199 TYR A CA 1
ATOM 1586 C C . TYR A 1 199 ? 9.123 7.962 6.199 1.00 88.19 199 TYR A C 1
ATOM 1588 O O . TYR A 1 199 ? 7.965 8.299 5.934 1.00 88.19 199 TYR A O 1
ATOM 1596 N N . ALA A 1 200 ? 10.082 7.896 5.276 1.00 88.81 200 ALA A N 1
ATOM 1597 C CA . ALA A 1 200 ? 9.755 7.890 3.865 1.00 88.81 200 ALA A CA 1
ATOM 1598 C C . ALA A 1 200 ? 9.079 6.557 3.505 1.00 88.81 200 ALA A C 1
ATOM 1600 O O . ALA A 1 200 ? 9.194 5.557 4.213 1.00 88.81 200 ALA A O 1
ATOM 1601 N N . TRP A 1 201 ? 8.409 6.504 2.352 1.00 91.56 201 TRP A N 1
ATOM 1602 C CA . TRP A 1 201 ? 7.758 5.271 1.897 1.00 91.56 201 TRP A CA 1
ATOM 1603 C C . TRP A 1 201 ? 8.715 4.072 1.816 1.00 91.56 201 TRP A C 1
ATOM 1605 O O . TRP A 1 201 ? 8.361 2.951 2.167 1.00 91.56 201 TRP A O 1
ATOM 1615 N N . THR A 1 202 ? 9.957 4.305 1.393 1.00 88.31 202 THR A N 1
ATOM 1616 C CA . THR A 1 202 ? 10.989 3.265 1.327 1.00 88.31 202 THR A CA 1
ATOM 1617 C C . THR A 1 202 ? 11.424 2.769 2.703 1.00 88.31 202 THR A C 1
ATOM 1619 O O . THR A 1 202 ? 11.833 1.617 2.807 1.00 88.31 202 THR A O 1
ATOM 1622 N N . ASP A 1 203 ? 11.319 3.587 3.751 1.00 89.69 203 ASP A N 1
ATOM 1623 C CA . ASP A 1 203 ? 11.590 3.151 5.122 1.00 89.69 203 ASP A CA 1
ATOM 1624 C C . ASP A 1 203 ? 10.472 2.233 5.621 1.00 89.69 203 ASP A C 1
ATOM 1626 O O . ASP A 1 203 ? 10.768 1.169 6.154 1.00 89.69 203 ASP A O 1
ATOM 1630 N N . TRP A 1 204 ? 9.205 2.556 5.329 1.00 93.88 204 TRP A N 1
ATOM 1631 C CA . TRP A 1 204 ? 8.070 1.667 5.607 1.00 93.88 204 TRP A CA 1
ATOM 1632 C C . TRP A 1 204 ? 8.190 0.310 4.906 1.00 93.88 204 TRP A C 1
ATOM 1634 O O . TRP A 1 204 ? 7.949 -0.729 5.515 1.00 93.88 204 TRP A O 1
ATOM 1644 N N . LEU A 1 205 ? 8.600 0.299 3.634 1.00 92.88 205 LEU A N 1
ATOM 1645 C CA . LEU A 1 205 ? 8.839 -0.946 2.899 1.00 92.88 205 LEU A CA 1
ATOM 1646 C C . LEU A 1 205 ? 10.037 -1.732 3.455 1.00 92.88 205 LEU A C 1
ATOM 1648 O O . LEU A 1 205 ? 9.991 -2.962 3.491 1.00 92.88 205 LEU A O 1
ATOM 1652 N N . ALA A 1 206 ? 11.102 -1.045 3.884 1.00 88.94 206 ALA A N 1
ATOM 1653 C CA . ALA A 1 206 ? 12.256 -1.684 4.513 1.00 88.94 206 ALA A CA 1
ATOM 1654 C C . ALA A 1 206 ? 11.874 -2.340 5.846 1.00 88.94 206 ALA A C 1
ATOM 1656 O O . ALA A 1 206 ? 12.219 -3.496 6.071 1.00 88.94 206 ALA A O 1
ATOM 1657 N N . ASP A 1 207 ? 11.123 -1.630 6.688 1.00 91.44 207 ASP A N 1
ATOM 1658 C CA . ASP A 1 207 ? 10.657 -2.113 7.993 1.00 91.44 207 ASP A CA 1
ATOM 1659 C C . ASP A 1 207 ? 9.643 -3.263 7.839 1.00 91.44 207 ASP A C 1
ATOM 1661 O O . ASP A 1 207 ? 9.644 -4.247 8.580 1.00 91.44 207 ASP A O 1
ATOM 1665 N N . ALA A 1 208 ? 8.842 -3.232 6.767 1.00 93.62 208 ALA A N 1
ATOM 1666 C CA . ALA A 1 208 ? 7.987 -4.350 6.378 1.00 93.62 208 ALA A CA 1
ATOM 1667 C C . ALA A 1 208 ? 8.779 -5.570 5.862 1.00 93.62 208 ALA A C 1
ATOM 1669 O O . ALA A 1 208 ? 8.179 -6.623 5.649 1.00 93.62 208 ALA A O 1
ATOM 1670 N N . GLY A 1 209 ? 10.099 -5.469 5.683 1.00 91.00 209 GLY A N 1
ATOM 1671 C CA . GLY A 1 209 ? 10.945 -6.542 5.160 1.00 91.00 209 GLY A CA 1
ATOM 1672 C C . GLY A 1 209 ? 10.810 -6.752 3.650 1.00 91.00 209 GLY A C 1
ATOM 1673 O O . GLY A 1 209 ? 11.207 -7.788 3.141 1.00 91.00 209 GLY A O 1
ATOM 1674 N N . LEU A 1 210 ? 10.250 -5.786 2.918 1.00 89.81 210 LEU A N 1
ATOM 1675 C CA . LEU A 1 210 ? 9.979 -5.911 1.480 1.00 89.81 210 LEU A CA 1
ATOM 1676 C C . LEU A 1 210 ? 11.147 -5.444 0.601 1.00 89.81 210 LEU A C 1
ATOM 1678 O O . LEU A 1 210 ? 11.076 -5.540 -0.621 1.00 89.81 210 LEU A O 1
ATOM 1682 N N . LEU A 1 211 ? 12.211 -4.918 1.212 1.00 83.19 211 LEU A N 1
ATOM 1683 C CA . LEU A 1 211 ? 13.425 -4.453 0.530 1.00 83.19 211 LEU A CA 1
ATOM 1684 C C . LEU A 1 211 ? 14.665 -5.292 0.892 1.00 83.19 211 LEU A C 1
ATOM 1686 O O . LEU A 1 211 ? 15.788 -4.834 0.695 1.00 83.19 211 LEU A O 1
ATOM 1690 N N . THR A 1 212 ? 14.491 -6.493 1.453 1.00 63.72 212 THR A N 1
ATOM 1691 C CA . THR A 1 212 ? 15.602 -7.321 1.961 1.00 63.72 212 THR A CA 1
ATOM 1692 C C . THR A 1 212 ? 16.440 -7.978 0.865 1.00 63.72 212 THR A C 1
ATOM 1694 O O . THR A 1 212 ? 17.631 -8.192 1.079 1.00 63.72 212 THR A O 1
ATOM 1697 N N . ASP A 1 213 ? 15.864 -8.225 -0.315 1.00 53.56 213 ASP A N 1
ATOM 1698 C CA . ASP A 1 213 ? 16.528 -8.960 -1.408 1.00 53.56 213 ASP A CA 1
ATOM 1699 C C . ASP A 1 213 ? 17.188 -8.061 -2.470 1.00 53.56 213 ASP A C 1
ATOM 1701 O O . ASP A 1 213 ? 17.793 -8.543 -3.427 1.00 53.56 213 ASP A O 1
ATOM 1705 N N . GLY A 1 214 ? 17.124 -6.739 -2.297 1.00 48.69 214 GLY A N 1
ATOM 1706 C CA . GLY A 1 214 ? 17.743 -5.768 -3.191 1.00 48.69 214 GLY A CA 1
ATOM 1707 C C . GLY A 1 214 ? 18.731 -4.903 -2.434 1.00 48.69 214 GLY A C 1
ATOM 1708 O O . GLY A 1 214 ? 18.333 -4.101 -1.595 1.00 48.69 214 GLY A O 1
ATOM 1709 N N . PHE A 1 215 ? 20.024 -5.050 -2.731 1.00 44.91 215 PHE A N 1
ATOM 1710 C CA . PHE A 1 215 ? 21.103 -4.230 -2.181 1.00 44.91 215 PHE A CA 1
ATOM 1711 C C . PHE A 1 215 ? 20.674 -2.759 -2.062 1.00 44.91 215 PHE A C 1
ATOM 1713 O O . PHE A 1 215 ? 20.532 -2.053 -3.064 1.00 44.91 215 PHE A O 1
ATOM 1720 N N . ARG A 1 216 ? 20.488 -2.286 -0.823 1.00 48.50 216 ARG A N 1
ATOM 1721 C CA . ARG A 1 216 ? 20.337 -0.863 -0.512 1.00 48.50 216 ARG A CA 1
ATOM 1722 C C . ARG A 1 216 ? 21.706 -0.224 -0.754 1.00 48.50 216 ARG A C 1
ATOM 1724 O O . ARG A 1 216 ? 22.515 -0.080 0.159 1.00 48.50 216 ARG A O 1
ATOM 1731 N N . ALA A 1 217 ? 22.026 0.070 -2.013 1.00 45.59 217 ALA A N 1
ATOM 1732 C CA . ALA A 1 217 ? 23.183 0.892 -2.320 1.00 45.59 217 ALA A CA 1
ATOM 1733 C C . ALA A 1 217 ? 22.966 2.256 -1.654 1.00 45.59 217 ALA A C 1
ATOM 1735 O O . ALA A 1 217 ? 21.836 2.718 -1.505 1.00 45.59 217 ALA A O 1
ATOM 1736 N N . SER A 1 218 ? 24.044 2.951 -1.298 1.00 49.75 218 SER A N 1
ATOM 1737 C CA . SER A 1 218 ? 23.993 4.312 -0.740 1.00 49.75 218 SER A CA 1
ATOM 1738 C C . SER A 1 218 ? 23.258 5.335 -1.633 1.00 49.75 218 SER A C 1
ATOM 1740 O O . SER A 1 218 ? 23.085 6.485 -1.230 1.00 49.75 218 SER A O 1
ATOM 1742 N N . ARG A 1 219 ? 22.824 4.928 -2.838 1.00 49.91 219 ARG A N 1
ATOM 1743 C CA . ARG A 1 219 ? 21.996 5.663 -3.798 1.00 49.91 219 ARG A CA 1
ATOM 1744 C C . ARG A 1 219 ? 21.025 4.704 -4.518 1.00 49.91 219 ARG A C 1
ATOM 1746 O O . ARG A 1 219 ? 21.394 4.137 -5.540 1.00 49.91 219 ARG A O 1
ATOM 1753 N N . GLY A 1 220 ? 19.798 4.541 -4.014 1.00 62.88 220 GLY A N 1
ATOM 1754 C CA . GLY A 1 220 ? 18.686 3.897 -4.743 1.00 62.88 220 GLY A CA 1
ATOM 1755 C C . GLY A 1 220 ? 18.100 2.628 -4.108 1.00 62.88 220 GLY A C 1
ATOM 1756 O O . GLY A 1 220 ? 18.561 2.162 -3.068 1.00 62.88 220 GLY A O 1
ATOM 1757 N N . VAL A 1 221 ? 17.049 2.092 -4.738 1.00 71.00 221 VAL A N 1
ATOM 1758 C CA . VAL A 1 221 ? 16.341 0.859 -4.351 1.00 71.00 221 VAL A CA 1
ATOM 1759 C C . VAL A 1 221 ? 16.429 -0.114 -5.522 1.00 71.00 221 VAL A C 1
ATOM 1761 O O . VAL A 1 221 ? 16.116 0.279 -6.635 1.00 71.00 221 VAL A O 1
ATOM 1764 N N . THR A 1 222 ? 16.830 -1.365 -5.290 1.00 78.25 222 THR A N 1
ATOM 1765 C CA . THR A 1 222 ? 16.754 -2.416 -6.320 1.00 78.25 222 THR A CA 1
ATOM 1766 C C . THR A 1 222 ? 15.576 -3.324 -5.995 1.00 78.25 222 THR A C 1
ATOM 1768 O O . THR A 1 222 ? 15.513 -3.841 -4.884 1.00 78.25 222 THR A O 1
ATOM 1771 N N . VAL A 1 223 ? 14.632 -3.497 -6.917 1.00 80.94 223 VAL A N 1
ATOM 1772 C CA . VAL A 1 223 ? 13.443 -4.352 -6.740 1.00 80.94 223 VAL A CA 1
ATOM 1773 C C . VAL A 1 223 ? 13.193 -5.172 -7.998 1.00 80.94 223 VAL A C 1
ATOM 1775 O O . VAL A 1 223 ? 13.654 -4.805 -9.071 1.00 80.94 223 VAL A O 1
ATOM 1778 N N . MET A 1 224 ? 12.472 -6.281 -7.859 1.00 84.38 224 MET A N 1
ATOM 1779 C CA . MET A 1 224 ? 12.056 -7.117 -8.983 1.00 84.38 224 MET A CA 1
ATOM 178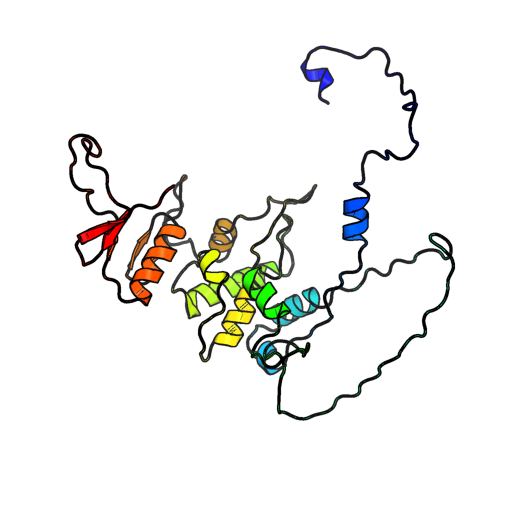0 C C . MET A 1 224 ? 10.599 -6.809 -9.350 1.00 84.38 224 MET A C 1
ATOM 1782 O O . MET A 1 224 ? 9.763 -6.702 -8.448 1.00 84.38 224 MET A O 1
ATOM 1786 N N . ALA A 1 225 ? 10.312 -6.638 -10.639 1.00 85.62 225 ALA A N 1
ATOM 1787 C CA . ALA A 1 225 ? 8.958 -6.520 -11.181 1.00 85.62 225 ALA A CA 1
ATOM 1788 C C . ALA A 1 225 ? 8.289 -7.896 -11.355 1.00 85.62 225 ALA A C 1
ATOM 1790 O O . ALA A 1 225 ? 8.947 -8.937 -11.275 1.00 85.62 225 ALA A O 1
ATOM 1791 N N . LYS A 1 226 ? 6.972 -7.914 -11.606 1.00 85.94 226 LYS A N 1
ATOM 1792 C CA . LYS A 1 226 ? 6.167 -9.144 -11.765 1.00 85.94 226 LYS A CA 1
ATOM 1793 C C . LYS A 1 226 ? 6.642 -10.064 -12.894 1.00 85.94 226 LYS A C 1
ATOM 1795 O O . LYS A 1 226 ? 6.451 -11.275 -12.816 1.00 85.94 226 LYS A O 1
ATOM 1800 N N . ASP A 1 227 ? 7.255 -9.507 -13.929 1.00 84.81 227 ASP A N 1
ATOM 1801 C CA . ASP A 1 227 ? 7.830 -10.243 -15.059 1.00 84.81 227 ASP A CA 1
ATOM 1802 C C . ASP A 1 227 ? 9.285 -10.694 -14.837 1.00 84.81 227 ASP A C 1
ATOM 1804 O O . ASP A 1 227 ? 9.862 -11.362 -15.696 1.00 84.81 227 ASP A O 1
ATOM 1808 N N . GLY A 1 228 ? 9.867 -10.380 -13.675 1.00 84.62 228 GLY A N 1
ATOM 1809 C CA . GLY A 1 228 ? 11.233 -10.734 -13.304 1.00 84.62 228 GLY A CA 1
ATOM 1810 C C . GLY A 1 228 ? 12.286 -9.685 -13.668 1.00 84.62 228 GLY A C 1
ATOM 1811 O O . GLY A 1 228 ? 13.471 -9.920 -13.411 1.00 84.62 228 GLY A O 1
ATOM 1812 N N . HIS A 1 229 ? 11.904 -8.534 -14.233 1.00 86.69 229 HIS A N 1
ATOM 1813 C CA . HIS A 1 229 ? 12.849 -7.453 -14.503 1.00 86.69 229 HIS A CA 1
ATOM 1814 C C . HIS A 1 229 ? 13.416 -6.843 -13.213 1.00 86.69 229 HIS A C 1
ATOM 1816 O O . HIS A 1 229 ? 12.737 -6.733 -12.192 1.00 86.69 229 HIS A O 1
ATOM 1822 N N . ILE A 1 230 ? 14.697 -6.458 -13.256 1.00 86.12 230 ILE A N 1
ATOM 1823 C CA . ILE A 1 230 ? 15.375 -5.766 -12.154 1.00 86.12 230 ILE A CA 1
ATOM 1824 C C . ILE A 1 230 ? 15.207 -4.260 -12.355 1.00 86.12 230 ILE A C 1
ATOM 1826 O O . ILE A 1 230 ? 15.778 -3.694 -13.285 1.00 86.12 230 ILE A O 1
ATOM 1830 N N . CYS A 1 231 ? 14.510 -3.606 -11.433 1.00 85.50 231 CYS A N 1
ATOM 1831 C CA . CYS A 1 231 ? 14.264 -2.169 -11.445 1.00 85.50 231 CYS A CA 1
ATOM 1832 C C . CYS A 1 231 ? 15.142 -1.463 -10.401 1.00 85.50 231 CYS A C 1
ATOM 1834 O O . CYS A 1 231 ? 15.355 -1.967 -9.295 1.00 85.50 231 CYS A O 1
ATOM 1836 N N . ARG A 1 232 ? 15.623 -0.259 -10.722 1.00 84.00 232 ARG A N 1
ATOM 1837 C CA . ARG A 1 232 ? 16.448 0.609 -9.854 1.00 84.00 232 ARG A CA 1
ATOM 1838 C C . ARG A 1 232 ? 15.631 1.679 -9.127 1.00 84.00 232 ARG A C 1
ATOM 1840 O O . ARG A 1 232 ? 16.181 2.508 -8.391 1.00 84.00 232 ARG A O 1
ATOM 1847 N N . SER A 1 233 ? 14.316 1.675 -9.326 1.00 84.06 233 SER A N 1
ATOM 1848 C CA . SER A 1 233 ? 13.369 2.496 -8.583 1.00 84.06 233 SER A CA 1
ATOM 1849 C C . SER A 1 233 ? 11.993 1.832 -8.484 1.00 84.06 233 SER A C 1
ATOM 1851 O O . SER A 1 233 ? 11.647 0.950 -9.266 1.00 84.06 233 SER A O 1
ATOM 1853 N N . LEU A 1 234 ? 11.178 2.293 -7.528 1.00 85.06 234 LEU A N 1
ATOM 1854 C CA . LEU A 1 234 ? 9.774 1.876 -7.426 1.00 85.06 234 LEU A CA 1
ATOM 1855 C C . LEU A 1 234 ? 8.929 2.374 -8.608 1.00 85.06 234 LEU A C 1
ATOM 1857 O O . LEU A 1 234 ? 7.936 1.738 -8.936 1.00 85.06 234 LEU A O 1
ATOM 1861 N N . LEU A 1 235 ? 9.316 3.491 -9.237 1.00 86.88 235 LEU A N 1
ATOM 1862 C CA . LEU A 1 235 ? 8.639 4.007 -10.429 1.00 86.88 235 LEU A CA 1
ATOM 1863 C C . LEU A 1 235 ? 8.878 3.094 -11.632 1.00 86.88 235 LEU A C 1
ATOM 1865 O O . LEU A 1 235 ? 7.934 2.763 -12.336 1.00 86.88 235 LEU A O 1
ATOM 1869 N N . GLU A 1 236 ? 10.129 2.678 -11.844 1.00 87.88 236 GLU A N 1
ATOM 1870 C CA . GLU A 1 236 ? 10.471 1.728 -12.908 1.00 87.88 236 GLU A CA 1
ATOM 1871 C C . GLU A 1 236 ? 9.681 0.432 -12.738 1.00 87.88 236 GLU A C 1
ATOM 1873 O O . GLU A 1 236 ? 9.048 -0.023 -13.682 1.00 87.88 236 GLU A O 1
ATOM 1878 N N . ARG A 1 237 ? 9.601 -0.085 -11.506 1.00 88.94 237 ARG A N 1
ATOM 1879 C CA . ARG A 1 237 ? 8.769 -1.253 -11.235 1.00 88.94 237 ARG A CA 1
ATOM 1880 C C . ARG A 1 237 ? 7.282 -1.011 -11.493 1.00 88.94 237 ARG A C 1
ATOM 1882 O O . ARG A 1 237 ? 6.629 -1.877 -12.056 1.00 88.94 237 ARG A O 1
ATOM 1889 N N . GLU A 1 238 ? 6.725 0.118 -11.057 1.00 90.06 238 GLU A N 1
ATOM 1890 C CA . GLU A 1 238 ? 5.312 0.434 -11.310 1.00 90.06 238 GLU A CA 1
ATOM 1891 C C . GLU A 1 238 ? 4.993 0.407 -12.816 1.00 90.06 238 GLU A C 1
ATOM 1893 O O . GLU A 1 238 ? 3.916 -0.045 -13.206 1.00 90.06 238 GLU A O 1
ATOM 1898 N N . ILE A 1 239 ? 5.933 0.860 -13.650 1.00 89.94 239 ILE A N 1
ATOM 1899 C CA . ILE A 1 239 ? 5.815 0.852 -15.111 1.00 89.94 239 ILE A CA 1
ATOM 1900 C C . ILE A 1 239 ? 5.963 -0.570 -15.681 1.00 89.94 239 ILE A C 1
ATOM 1902 O O . ILE A 1 239 ? 5.129 -0.963 -16.497 1.00 89.94 239 ILE A O 1
ATOM 1906 N N . ASP A 1 240 ? 6.948 -1.352 -15.230 1.00 89.31 240 ASP A N 1
ATOM 1907 C CA . ASP A 1 240 ? 7.126 -2.756 -15.647 1.00 89.31 240 ASP A CA 1
ATOM 1908 C C . ASP A 1 240 ? 5.901 -3.608 -15.284 1.00 89.31 240 ASP A C 1
ATOM 1910 O O . ASP A 1 240 ? 5.335 -4.299 -16.134 1.00 89.31 240 ASP A O 1
ATOM 1914 N N . ASP A 1 241 ? 5.417 -3.491 -14.042 1.00 90.19 241 ASP A N 1
ATOM 1915 C CA . ASP A 1 241 ? 4.211 -4.176 -13.568 1.00 90.19 241 ASP A CA 1
ATOM 1916 C C . ASP A 1 241 ? 2.997 -3.786 -14.430 1.00 90.19 241 ASP A C 1
ATOM 1918 O O . ASP A 1 241 ? 2.212 -4.649 -14.827 1.00 90.19 241 ASP A O 1
ATOM 1922 N N . PHE A 1 242 ? 2.865 -2.500 -14.787 1.00 90.94 242 PHE A N 1
ATOM 1923 C CA . PHE A 1 242 ? 1.814 -2.035 -15.692 1.00 90.94 242 PHE A CA 1
ATOM 1924 C C . PHE A 1 242 ? 1.922 -2.690 -17.073 1.00 90.94 242 PHE A C 1
ATOM 1926 O O . PHE A 1 242 ? 0.914 -3.169 -17.599 1.00 90.94 242 PHE A O 1
ATOM 1933 N N . PHE A 1 243 ? 3.112 -2.729 -17.674 1.00 91.06 243 PHE A N 1
ATOM 1934 C CA . PHE A 1 243 ? 3.293 -3.363 -18.976 1.00 91.06 243 PHE A CA 1
ATOM 1935 C C . PHE A 1 243 ? 2.976 -4.858 -18.930 1.00 91.06 243 PHE A C 1
ATOM 1937 O O . PHE A 1 243 ? 2.253 -5.348 -19.801 1.00 91.06 243 PHE A O 1
ATOM 1944 N N . HIS A 1 244 ? 3.442 -5.560 -17.898 1.00 90.50 244 HIS A N 1
ATOM 1945 C CA . HIS A 1 244 ? 3.154 -6.974 -17.690 1.00 90.50 244 HIS A CA 1
ATOM 1946 C C . HIS A 1 244 ? 1.644 -7.242 -17.584 1.00 90.50 244 HIS A C 1
ATOM 1948 O O . HIS A 1 244 ? 1.108 -8.072 -18.321 1.00 90.50 244 HIS A O 1
ATOM 1954 N N . GLU A 1 245 ? 0.936 -6.498 -16.730 1.00 89.25 245 GLU A N 1
ATOM 1955 C CA . GLU A 1 245 ? -0.509 -6.655 -16.509 1.00 89.25 245 GLU A CA 1
ATOM 1956 C C . GLU A 1 245 ? -1.346 -6.400 -17.772 1.00 89.25 245 GLU A C 1
ATOM 1958 O O . GLU A 1 245 ? -2.410 -6.995 -17.942 1.00 89.25 245 GLU A O 1
ATOM 1963 N N . HIS A 1 246 ? -0.861 -5.550 -18.679 1.00 90.00 246 HIS A N 1
ATOM 1964 C CA . HIS A 1 246 ? -1.537 -5.230 -19.939 1.00 90.00 246 HIS A CA 1
ATOM 1965 C C . HIS A 1 246 ? -1.051 -6.080 -21.123 1.00 90.00 246 HIS A C 1
ATOM 1967 O O . HIS A 1 246 ? -1.476 -5.848 -22.256 1.00 90.00 246 HIS A O 1
ATOM 1973 N N . GLY A 1 247 ? -0.166 -7.058 -20.892 1.00 89.75 247 GLY A N 1
ATOM 1974 C CA . GLY A 1 247 ? 0.399 -7.900 -21.948 1.00 89.75 247 GLY A CA 1
ATOM 1975 C C . GLY A 1 247 ? 1.260 -7.125 -22.953 1.00 89.75 247 GLY A C 1
ATOM 1976 O O . GLY A 1 247 ? 1.375 -7.526 -24.113 1.00 89.75 247 GLY A O 1
ATOM 1977 N N . ILE A 1 248 ? 1.841 -5.999 -22.534 1.00 90.25 248 ILE A N 1
ATOM 1978 C CA . ILE A 1 248 ? 2.715 -5.163 -23.355 1.00 90.25 248 ILE A CA 1
ATOM 1979 C C . ILE A 1 248 ? 4.137 -5.713 -23.238 1.00 90.25 248 ILE A C 1
ATOM 1981 O O . ILE A 1 248 ? 4.806 -5.552 -22.217 1.00 90.25 248 ILE A O 1
ATOM 1985 N N . ALA A 1 249 ? 4.614 -6.362 -24.300 1.00 89.69 249 ALA A N 1
ATOM 1986 C CA . ALA A 1 249 ? 6.001 -6.807 -24.365 1.00 89.69 249 ALA A CA 1
ATOM 1987 C C . ALA A 1 249 ? 6.946 -5.594 -24.392 1.00 89.69 249 ALA A C 1
ATOM 1989 O O . ALA A 1 249 ? 6.800 -4.696 -25.232 1.00 89.69 249 ALA A O 1
ATOM 1990 N N . HIS A 1 250 ? 7.902 -5.591 -23.466 1.00 92.31 250 HIS A N 1
ATOM 1991 C CA . HIS A 1 250 ? 8.863 -4.517 -23.271 1.00 92.31 250 HIS A CA 1
ATOM 1992 C C . HIS A 1 250 ? 10.246 -5.071 -22.896 1.00 92.31 250 HIS A C 1
ATOM 1994 O O . HIS A 1 250 ? 10.361 -6.167 -22.353 1.00 92.31 250 HIS A O 1
ATOM 2000 N N . GLU A 1 251 ? 11.287 -4.306 -23.215 1.00 89.44 251 GLU A N 1
ATOM 2001 C CA . GLU A 1 251 ? 12.686 -4.573 -22.866 1.00 89.44 251 GLU A CA 1
ATOM 2002 C C . GLU A 1 251 ? 13.213 -3.399 -22.023 1.00 89.44 251 GLU A C 1
ATOM 2004 O O . GLU A 1 251 ? 13.132 -2.258 -22.498 1.00 89.44 251 GLU A O 1
ATOM 2009 N N . PRO A 1 252 ? 13.719 -3.637 -20.798 1.00 87.25 252 PRO A N 1
ATOM 2010 C CA . PRO A 1 252 ? 14.250 -2.587 -19.940 1.00 87.25 252 PRO A CA 1
ATOM 2011 C C . PRO A 1 252 ? 15.672 -2.189 -20.345 1.00 87.25 252 PRO A C 1
ATOM 2013 O O . PRO A 1 252 ? 16.513 -3.016 -20.697 1.00 87.25 252 PRO A O 1
ATOM 2016 N N . GLU A 1 253 ? 15.950 -0.897 -20.237 1.00 86.06 253 GLU A N 1
ATOM 2017 C CA . GLU A 1 253 ? 17.239 -0.271 -20.521 1.00 86.06 253 GLU A CA 1
ATOM 2018 C C . GLU A 1 253 ? 17.884 -0.634 -21.888 1.00 86.06 253 GLU A C 1
ATOM 2020 O O . GLU A 1 253 ? 19.071 -0.984 -21.946 1.00 86.06 253 GLU A O 1
ATOM 2025 N N . PRO A 1 254 ? 17.154 -0.557 -23.013 1.00 88.31 254 PRO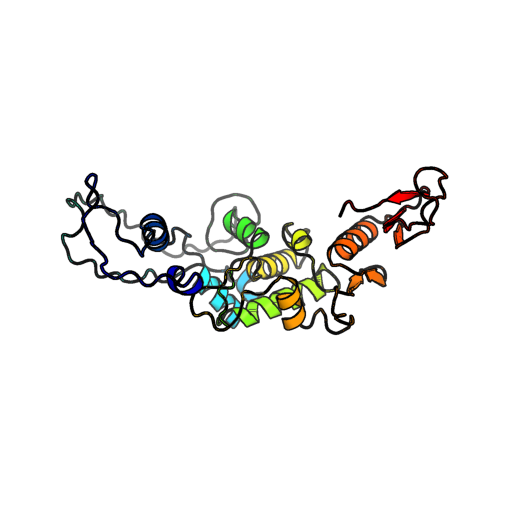 A N 1
ATOM 2026 C CA . PRO A 1 254 ? 17.708 -0.814 -24.341 1.00 88.31 254 PRO A CA 1
ATOM 2027 C C . PRO A 1 254 ? 18.692 0.294 -24.749 1.00 88.31 254 PRO A C 1
ATOM 2029 O O . PRO A 1 254 ? 18.624 1.431 -24.267 1.00 88.31 254 PRO A O 1
ATOM 2032 N N . ASP A 1 255 ? 19.565 0.003 -25.710 1.00 85.69 255 ASP A N 1
ATOM 2033 C CA . ASP A 1 255 ? 20.383 1.042 -26.339 1.00 85.69 255 ASP A CA 1
ATOM 2034 C C . ASP A 1 255 ? 19.485 2.063 -27.053 1.00 85.69 255 ASP A C 1
ATOM 2036 O O . ASP A 1 255 ? 18.613 1.704 -27.855 1.00 85.69 255 ASP A O 1
ATOM 2040 N N . TYR A 1 256 ? 19.688 3.352 -26.765 1.00 81.25 256 TYR A N 1
ATOM 2041 C CA . TYR A 1 256 ? 18.985 4.415 -27.471 1.00 81.25 256 TYR A CA 1
ATOM 2042 C C . TYR A 1 256 ? 19.599 4.561 -28.870 1.00 81.25 256 TYR A C 1
ATOM 2044 O O . TYR A 1 256 ? 20.829 4.534 -28.994 1.00 81.25 256 TYR A O 1
ATOM 2052 N N . PRO A 1 257 ? 18.790 4.737 -29.933 1.00 81.94 257 PRO A N 1
ATOM 2053 C CA . PRO A 1 257 ? 19.310 4.885 -31.287 1.00 81.94 257 PRO A CA 1
ATOM 2054 C C . PRO A 1 257 ? 20.379 5.977 -31.372 1.00 81.94 257 PRO A C 1
ATOM 2056 O O . PRO A 1 257 ? 20.209 7.062 -30.812 1.00 81.94 257 PRO A O 1
ATOM 2059 N N . TYR A 1 258 ? 21.484 5.685 -32.059 1.00 84.12 258 TYR A N 1
ATOM 2060 C CA . TYR A 1 258 ? 22.534 6.671 -32.296 1.00 84.12 258 TYR A CA 1
ATOM 2061 C C . TYR A 1 258 ? 21.974 7.859 -33.079 1.00 84.12 258 TYR A C 1
ATOM 2063 O O . TYR A 1 258 ? 21.298 7.676 -34.092 1.00 84.12 258 TYR A O 1
ATOM 2071 N N . ASP A 1 259 ? 22.313 9.063 -32.633 1.00 80.69 259 ASP A N 1
ATOM 2072 C CA . ASP A 1 259 ? 21.975 10.300 -33.323 1.00 80.69 259 ASP A CA 1
ATOM 2073 C C . ASP A 1 259 ? 23.158 11.267 -33.221 1.00 80.69 259 ASP A C 1
ATOM 2075 O O . ASP A 1 259 ? 23.689 11.505 -32.135 1.00 80.69 259 ASP A O 1
ATOM 2079 N N . SER A 1 260 ? 23.598 11.813 -34.354 1.00 83.81 260 SER A N 1
ATOM 2080 C CA . SER A 1 260 ? 24.792 12.660 -34.422 1.00 83.81 260 SER A CA 1
ATOM 2081 C C . SER A 1 260 ? 24.646 14.014 -33.719 1.00 83.81 260 SER A C 1
ATOM 2083 O O . SER A 1 260 ? 25.656 14.668 -33.469 1.00 83.81 260 SER A O 1
ATOM 2085 N N . GLU A 1 261 ? 23.422 14.443 -33.407 1.00 83.69 261 GLU A N 1
ATOM 2086 C CA . GLU A 1 261 ? 23.129 15.695 -32.705 1.00 83.69 261 GLU A CA 1
ATOM 2087 C C . GLU A 1 261 ? 22.647 15.441 -31.270 1.00 83.69 261 GLU A C 1
ATOM 2089 O O . GLU A 1 261 ? 23.044 16.148 -30.342 1.00 83.69 261 GLU A O 1
ATOM 2094 N N . HIS A 1 262 ? 21.821 14.412 -31.073 1.00 75.69 262 HIS A N 1
ATOM 2095 C CA . HIS A 1 262 ? 21.089 14.167 -29.830 1.00 75.69 262 HIS A CA 1
ATOM 2096 C C . HIS A 1 262 ? 21.599 12.972 -29.015 1.00 75.69 262 HIS A C 1
ATOM 2098 O O . HIS A 1 262 ? 21.360 12.919 -27.809 1.00 75.69 262 HIS A O 1
ATOM 2104 N N . ASN A 1 263 ? 22.311 12.022 -29.627 1.00 78.31 263 ASN A N 1
ATOM 2105 C CA . ASN A 1 263 ? 22.794 10.821 -28.947 1.00 78.31 263 ASN A CA 1
ATOM 2106 C C . ASN A 1 263 ? 24.129 10.311 -29.516 1.00 78.31 263 ASN A C 1
ATOM 2108 O O . ASN A 1 263 ? 24.248 9.191 -30.016 1.00 78.31 263 ASN A O 1
ATOM 2112 N N . VAL A 1 264 ? 25.159 11.150 -29.414 1.00 78.44 264 VAL A N 1
ATOM 2113 C CA . VAL A 1 264 ? 26.516 10.817 -29.879 1.00 78.44 264 VAL A CA 1
ATOM 2114 C C . VAL A 1 264 ? 27.213 9.835 -28.928 1.00 78.44 264 VAL A C 1
ATOM 2116 O O . VAL A 1 264 ? 28.078 9.070 -29.346 1.00 78.44 264 VAL A O 1
ATOM 2119 N N . GLY A 1 265 ? 26.844 9.867 -27.643 1.00 76.44 265 GLY A N 1
ATOM 2120 C CA . GLY A 1 265 ? 27.513 9.143 -26.558 1.00 76.44 265 GLY A CA 1
ATOM 2121 C C . GLY A 1 265 ? 26.954 7.756 -26.235 1.00 76.44 265 GLY A C 1
ATOM 2122 O O . GLY A 1 265 ? 27.520 7.094 -25.370 1.00 76.44 265 GLY A O 1
ATOM 2123 N N . GLY A 1 266 ? 25.874 7.318 -26.893 1.00 76.81 266 GLY A N 1
ATOM 2124 C CA . GLY A 1 266 ? 25.259 6.014 -26.627 1.00 76.81 266 GLY A CA 1
ATOM 2125 C C . GLY A 1 266 ? 24.466 5.984 -25.318 1.00 76.81 266 GLY A C 1
ATOM 2126 O O . GLY A 1 266 ? 24.727 5.168 -24.438 1.00 76.81 266 GLY A O 1
ATOM 2127 N N . TYR A 1 267 ? 23.507 6.897 -25.171 1.00 82.62 267 TYR A N 1
ATOM 2128 C CA . TYR A 1 267 ? 22.507 6.843 -24.111 1.00 82.62 267 TYR A CA 1
ATOM 2129 C C . TYR A 1 267 ? 21.666 5.567 -24.211 1.00 82.62 267 TYR A C 1
ATOM 2131 O O . TYR A 1 267 ? 21.562 4.943 -25.266 1.00 82.62 267 TYR A O 1
ATOM 2139 N N . ARG A 1 268 ? 21.042 5.199 -23.094 1.00 83.69 268 ARG A N 1
ATOM 2140 C CA . ARG A 1 268 ? 20.066 4.111 -23.018 1.00 83.69 268 ARG A CA 1
ATOM 2141 C C . ARG A 1 268 ? 18.678 4.717 -22.852 1.00 83.69 268 ARG A C 1
ATOM 2143 O O . ARG A 1 268 ? 18.547 5.758 -22.205 1.00 83.69 268 ARG A O 1
ATOM 2150 N N . ALA A 1 269 ? 17.676 4.103 -23.472 1.00 85.75 269 ALA A N 1
ATOM 2151 C CA . ALA A 1 269 ? 16.288 4.405 -23.131 1.00 85.75 269 ALA A CA 1
ATOM 2152 C C . ALA A 1 269 ? 15.945 3.728 -21.803 1.00 85.75 269 ALA A C 1
ATOM 2154 O O . ALA A 1 269 ? 16.700 2.875 -21.345 1.00 85.75 269 ALA A O 1
ATOM 2155 N N . ASP A 1 270 ? 14.793 4.046 -21.223 1.00 86.25 270 ASP A N 1
ATOM 2156 C CA . ASP A 1 270 ? 14.310 3.281 -20.072 1.00 86.25 270 ASP A CA 1
ATOM 2157 C C . ASP A 1 270 ? 13.593 2.004 -20.533 1.00 86.25 270 ASP A C 1
ATOM 2159 O O . ASP A 1 270 ? 13.815 0.941 -19.962 1.00 86.25 270 ASP A O 1
ATOM 2163 N N . TRP A 1 271 ? 12.821 2.073 -21.628 1.00 90.75 271 TRP A N 1
ATOM 2164 C CA . TRP A 1 271 ? 12.136 0.912 -22.211 1.00 90.75 271 TRP A CA 1
ATOM 2165 C C . TRP A 1 271 ? 12.122 0.918 -23.731 1.00 90.75 271 TRP A C 1
ATOM 2167 O O . TRP A 1 271 ? 12.097 1.976 -24.362 1.00 90.75 271 TRP A O 1
ATOM 2177 N N . LYS A 1 272 ? 12.029 -0.273 -24.323 1.00 90.44 272 LYS A N 1
ATOM 2178 C CA . LYS A 1 272 ? 11.650 -0.485 -25.724 1.00 90.44 272 LYS A CA 1
ATOM 2179 C C . LYS A 1 272 ? 10.407 -1.354 -25.793 1.00 90.44 272 LYS A C 1
ATOM 2181 O O . LYS A 1 272 ? 10.373 -2.428 -25.207 1.00 90.44 272 LYS A O 1
ATOM 2186 N N . LEU A 1 273 ? 9.399 -0.889 -26.522 1.00 89.12 273 LEU A N 1
ATOM 2187 C CA . LEU A 1 273 ? 8.148 -1.607 -26.748 1.00 89.12 273 LEU A CA 1
ATOM 2188 C C . LEU A 1 273 ? 8.267 -2.558 -27.947 1.00 89.12 273 LEU A C 1
ATOM 2190 O O . LEU A 1 273 ? 9.144 -2.410 -28.801 1.00 89.12 273 LEU A O 1
ATOM 2194 N N . ALA A 1 274 ? 7.334 -3.506 -28.051 1.00 84.44 274 ALA A N 1
ATOM 2195 C CA . ALA A 1 274 ? 7.289 -4.497 -29.131 1.00 84.44 274 ALA A CA 1
ATOM 2196 C C . ALA A 1 274 ? 7.265 -3.905 -30.554 1.00 84.44 274 ALA A C 1
ATOM 2198 O O . ALA A 1 274 ? 7.730 -4.538 -31.499 1.00 84.44 274 ALA A O 1
ATOM 2199 N N . ASP A 1 275 ? 6.734 -2.694 -30.718 1.00 84.06 275 ASP A N 1
ATOM 2200 C CA . ASP A 1 275 ? 6.681 -1.989 -32.003 1.00 84.06 275 ASP A CA 1
ATOM 2201 C C . ASP A 1 275 ? 7.967 -1.209 -32.336 1.00 84.06 275 ASP A C 1
ATOM 2203 O O . ASP A 1 275 ? 8.027 -0.503 -33.343 1.00 84.06 275 ASP A O 1
ATOM 2207 N N . GLY A 1 276 ? 9.003 -1.343 -31.505 1.00 79.62 276 GLY A N 1
ATOM 2208 C CA . GLY A 1 276 ? 10.304 -0.710 -31.685 1.00 79.62 276 GLY A CA 1
ATOM 2209 C C . GLY A 1 276 ? 10.392 0.719 -31.153 1.00 79.62 276 GLY A C 1
ATOM 2210 O O . GLY A 1 276 ? 11.474 1.303 -31.217 1.00 79.62 276 GLY A O 1
ATOM 2211 N N . ARG A 1 277 ? 9.307 1.289 -30.608 1.00 84.25 277 ARG A N 1
ATOM 2212 C CA . ARG A 1 277 ? 9.367 2.597 -29.943 1.00 84.25 277 ARG A CA 1
ATOM 2213 C C . ARG A 1 277 ? 10.157 2.498 -28.644 1.00 84.25 277 ARG A C 1
ATOM 2215 O O . ARG A 1 277 ? 9.969 1.568 -27.864 1.00 84.25 277 ARG A O 1
ATOM 2222 N N . VAL A 1 278 ? 11.010 3.490 -28.410 1.00 82.25 278 VAL A N 1
ATOM 2223 C CA . VAL A 1 278 ? 11.765 3.652 -27.164 1.00 82.25 278 VAL A CA 1
ATOM 2224 C C . VAL A 1 278 ? 11.142 4.752 -26.309 1.00 82.25 278 VAL A C 1
ATOM 2226 O O . VAL A 1 278 ? 10.707 5.783 -26.826 1.00 82.25 278 VAL A O 1
ATOM 2229 N N . CYS A 1 279 ? 11.079 4.526 -25.002 1.00 81.31 279 CYS A N 1
ATOM 2230 C CA . CYS A 1 279 ? 10.493 5.435 -24.027 1.00 81.31 279 CYS A CA 1
ATOM 2231 C C . CYS A 1 279 ? 11.537 5.830 -22.982 1.00 81.31 279 CYS A C 1
ATOM 2233 O O . CYS A 1 279 ? 12.316 4.992 -22.528 1.00 81.31 279 CYS A O 1
ATOM 2235 N N . CYS A 1 280 ? 11.512 7.102 -22.585 1.00 77.88 280 CYS A N 1
ATOM 2236 C CA . CYS A 1 280 ? 12.312 7.627 -21.485 1.00 77.88 280 CYS A CA 1
ATOM 2237 C C . CYS A 1 280 ? 11.386 8.346 -20.499 1.00 77.88 280 CYS A C 1
ATOM 2239 O O . CYS A 1 280 ? 10.540 9.151 -20.895 1.00 77.88 280 CYS A O 1
ATOM 2241 N N . THR A 1 281 ? 11.554 8.069 -19.216 1.00 69.31 281 THR A N 1
ATOM 2242 C CA . THR A 1 281 ? 11.013 8.847 -18.112 1.00 69.31 281 THR A CA 1
ATOM 2243 C C . THR A 1 281 ? 11.714 10.195 -18.044 1.00 69.31 281 THR A C 1
ATOM 2245 O O . THR A 1 281 ? 12.940 10.302 -18.039 1.00 69.31 281 THR A O 1
ATOM 2248 N N . ILE A 1 282 ? 10.913 11.255 -17.988 1.00 57.25 282 ILE A N 1
ATOM 2249 C CA . ILE A 1 282 ? 11.411 12.595 -17.688 1.00 57.25 282 ILE A CA 1
ATOM 2250 C C . ILE A 1 282 ? 11.693 12.610 -16.183 1.00 57.25 282 ILE A C 1
ATOM 2252 O O . ILE A 1 282 ? 10.758 12.513 -15.388 1.00 57.25 282 ILE A O 1
ATOM 2256 N N . ARG A 1 283 ? 12.974 12.656 -15.811 1.00 48.16 283 ARG A N 1
ATOM 2257 C CA . ARG A 1 283 ? 13.425 12.807 -14.421 1.00 48.16 283 ARG A CA 1
ATOM 2258 C C . ARG A 1 283 ? 13.493 14.272 -14.013 1.00 48.16 283 ARG A C 1
ATOM 2260 O O . ARG A 1 283 ? 13.878 15.100 -14.868 1.00 48.16 283 ARG A O 1
#

Secondary structure (DSSP, 8-state):
--GGGGT---S----PPPSS-S---TT--HHHHHHHTS---PPP--B-HHHHTTS-HHHHHHHHHHHSPPPP-----TTSS--------------------S---SSBS---SSSSS-HHHHHHHHH-SEEE-SS--TTHHHHHHHHHHHIIIIISS---TTGGGSPPPSSTTHHHHHHHHHH-EEEE---TT-SSPPPPHHHHHHHTTTTTTS---SS---EE-TTS-EESSHHHHHHHHHHHHTT--EEESPBPPPBTTTBSS--B-SEEETTS-EE----

Radius of gyration: 26.47 Å; chains: 1; bounding box: 63×63×67 Å